Protein AF-A0A1G3CKV9-F1 (afdb_monomer_lite)

Foldseek 3Di:
DVVLLVCVVVVVLLSNLLVLLVVCLVPNLSVVVLVVCVVLVVVSNNVSVVVNNCCSQAVVVCVVPNRVVSVVVVVVCCVQPPVDDDCVGPLNVQLQLQALQFQALQNLLCQAADQGARHSDPVDGDGDYPHHDDPVVSVVVSVVVLVVLVVLLVVLAADPVLDDPLLSLLNVLLSLLSSQRHRSGNGPVSCVSCVSLLVSLVVVLVPDDPPDPLNVVSVVLSVQLVVLVVLVPPDPPSSVSSSNNSNNVSSVSSNVSSSVVSNVSNPDPPDPDPDPDDPDDDDDDPDDPDDDPPDDDDDDDDDDD

Secondary structure (DSSP, 8-state):
-HHHHHHHHTT-HHHHHHHHHHHHHHSSGGGHHHHHHHHTT-HHHHHHHHHHHHIIIIIHHHHHH-HHHHHHHHHHHHIIIII---TTSTTT-HHHHSSTT--SHHHHHHHHHS---SS--SSS-----SS---HHHHHHHHHHHHHHHHHHHHHHPPPGGG--HHHHHHHHHHHHHHHHHH-S---GGGGGGGHHHHHHHHHHHHHSPSS-HHHHHHHHHHHHHHHHHHTTSS-TTHHHHHHTTHHHHHHHHHHHHHHHHHHHHHH----S-S-PPPTT----PPPP--------S--------

Sequence (305 aa):
MLGAFTCLQLKKEWCAGALIAAAVSIKAFPILSIAYLVYRRHWKATLFTLAFMFFFLVLLPASLRGFQRNLQDLKTWSEGMVFHYDANSIAQRPSRGYSWENQSLIAVANRLLRPVDAFRDKNKPHYVNLVNLEFKYVNSIIVIIGLGFCLFYIISMPRYTRRTMLSNSIEYAMLLLLILLFTPLSFTYFYVWLLYPLMVVLNILLTTPFPSREWNKTLTWFMVCLLLLCFTLPVPGFNRLGALGNTFWACVLLLVGLGWKLRKLKNHRDFHDAALPQPNDPLSFPPSQGGDTRGCKKTFQNLSS

pLDDT: mean 85.29, std 19.65, range [31.62, 98.56]

Radius of gyration: 27.49 Å; chains: 1; bounding box: 86×80×64 Å

Structure (mmCIF, N/CA/C/O backbone):
data_AF-A0A1G3CKV9-F1
#
_entry.id   AF-A0A1G3CKV9-F1
#
loop_
_atom_site.group_PDB
_atom_site.id
_atom_site.type_symbol
_atom_site.label_atom_id
_atom_site.label_alt_id
_atom_site.label_comp_id
_atom_site.label_asym_id
_atom_site.label_entity_id
_atom_site.label_seq_id
_atom_site.pdbx_PDB_ins_code
_atom_site.Cartn_x
_atom_site.Cartn_y
_atom_site.Cartn_z
_atom_site.occupancy
_atom_site.B_iso_or_equiv
_atom_site.auth_seq_id
_atom_site.auth_comp_id
_atom_site.auth_asym_id
_atom_site.auth_atom_id
_atom_site.pdbx_PDB_model_num
ATOM 1 N N . MET A 1 1 ? -12.568 1.284 -0.828 1.00 92.19 1 MET A N 1
ATOM 2 C CA . MET A 1 1 ? -11.872 0.755 0.369 1.00 92.19 1 MET A CA 1
ATOM 3 C C . MET A 1 1 ? -12.277 1.441 1.663 1.00 92.19 1 MET A C 1
ATOM 5 O O . MET A 1 1 ? -12.826 0.750 2.505 1.00 92.19 1 MET A O 1
ATOM 9 N N . LEU A 1 2 ? -12.094 2.757 1.838 1.00 93.69 2 LEU A N 1
ATOM 10 C CA . LEU A 1 2 ? -12.449 3.429 3.106 1.00 93.69 2 LEU A CA 1
ATOM 11 C C . LEU A 1 2 ? -13.910 3.206 3.531 1.00 93.69 2 LEU A C 1
ATOM 13 O O . LEU A 1 2 ? -14.156 2.828 4.669 1.00 93.69 2 LEU A O 1
ATOM 17 N N . GLY A 1 3 ? -14.864 3.297 2.596 1.00 96.06 3 GLY A N 1
ATOM 18 C CA . GLY A 1 3 ? -16.267 2.972 2.884 1.00 96.06 3 GLY A CA 1
ATOM 19 C C . GLY A 1 3 ? -16.486 1.532 3.373 1.00 96.06 3 GLY A C 1
ATOM 20 O O . GLY A 1 3 ? -17.353 1.299 4.211 1.00 96.06 3 GLY A O 1
ATOM 21 N N . ALA A 1 4 ? -15.670 0.567 2.927 1.00 96.06 4 ALA A N 1
ATOM 22 C CA . ALA A 1 4 ? -15.738 -0.804 3.429 1.00 96.06 4 ALA A CA 1
ATOM 23 C C . ALA A 1 4 ? -15.281 -0.886 4.890 1.00 96.06 4 ALA A C 1
ATOM 25 O O . ALA A 1 4 ? -15.927 -1.551 5.695 1.00 96.06 4 ALA A O 1
ATOM 26 N N . PHE A 1 5 ? -14.214 -0.169 5.250 1.00 94.88 5 PHE A N 1
ATOM 27 C CA . PHE A 1 5 ? -13.737 -0.084 6.632 1.00 94.88 5 PHE A CA 1
ATOM 28 C C . PHE A 1 5 ? -14.767 0.572 7.552 1.00 94.88 5 PHE A C 1
ATOM 30 O O . PHE A 1 5 ? -15.013 0.063 8.646 1.00 94.88 5 PHE A O 1
ATOM 37 N N . THR A 1 6 ? -15.434 1.633 7.091 1.00 95.38 6 THR A N 1
ATOM 38 C CA . THR A 1 6 ? -16.564 2.241 7.806 1.00 95.38 6 THR A CA 1
ATOM 39 C C . THR A 1 6 ? -17.708 1.242 7.984 1.00 95.38 6 THR A C 1
ATOM 41 O O . THR A 1 6 ? -18.223 1.088 9.087 1.00 95.38 6 THR A O 1
ATOM 44 N N . CYS A 1 7 ? -18.074 0.492 6.940 1.00 96.88 7 CYS A N 1
ATOM 45 C CA . CYS A 1 7 ? -19.112 -0.537 7.041 1.00 96.88 7 CYS A CA 1
ATOM 46 C C . CYS A 1 7 ? -18.741 -1.649 8.034 1.00 96.88 7 CYS A C 1
ATOM 48 O O . CYS A 1 7 ? -19.601 -2.077 8.801 1.00 96.88 7 CYS A O 1
ATOM 50 N N . LEU A 1 8 ? -17.472 -2.077 8.077 1.00 94.50 8 LEU A N 1
ATOM 51 C CA . LEU A 1 8 ? -16.985 -3.037 9.077 1.00 94.50 8 LEU A CA 1
ATOM 52 C C . LEU A 1 8 ? -17.109 -2.486 10.500 1.00 94.50 8 LEU A C 1
ATOM 54 O O . LEU A 1 8 ? -17.570 -3.201 11.386 1.00 94.50 8 LEU A O 1
ATOM 58 N N . GLN A 1 9 ? -16.749 -1.218 10.724 1.00 91.69 9 GLN A N 1
ATOM 59 C CA . GLN A 1 9 ? -16.907 -0.569 12.033 1.00 91.69 9 GLN A CA 1
ATOM 60 C C . GLN A 1 9 ? -18.380 -0.486 12.457 1.00 91.69 9 GLN A C 1
ATOM 62 O O . GLN A 1 9 ? -18.701 -0.734 13.617 1.00 91.69 9 GLN A O 1
ATOM 67 N N . LEU A 1 10 ? -19.281 -0.221 11.508 1.00 94.62 10 LEU A N 1
ATOM 68 C CA . LEU A 1 10 ? -20.732 -0.180 11.720 1.00 94.62 10 LEU A CA 1
ATOM 69 C C . LEU A 1 10 ? -21.395 -1.570 11.742 1.00 94.62 10 LEU A C 1
ATOM 71 O O . LEU A 1 10 ? -22.622 -1.654 11.762 1.00 94.62 10 LEU A O 1
ATOM 75 N N . LYS A 1 11 ? -20.617 -2.662 11.696 1.00 93.25 11 LYS A N 1
ATOM 76 C CA . LYS A 1 11 ? -21.103 -4.055 11.618 1.00 93.25 11 LYS A CA 1
ATOM 77 C C . LYS A 1 11 ? -22.024 -4.339 10.415 1.00 93.25 11 LYS A C 1
ATOM 79 O O . LYS A 1 11 ? -22.732 -5.344 10.388 1.00 93.25 11 LYS A O 1
ATOM 84 N N . LYS A 1 12 ? -21.984 -3.496 9.377 1.00 96.50 12 LYS A N 1
ATOM 85 C CA . LYS A 1 12 ? -22.672 -3.691 8.089 1.00 96.50 12 LYS A CA 1
ATOM 86 C C . LYS A 1 12 ? -21.821 -4.579 7.179 1.00 96.50 12 LYS A C 1
ATOM 88 O O . LYS A 1 12 ? -21.277 -4.138 6.168 1.00 96.50 12 LYS A O 1
ATOM 93 N N . GLU A 1 13 ? -21.668 -5.840 7.573 1.00 95.69 13 GLU A N 1
ATOM 94 C CA . GLU A 1 13 ? -20.704 -6.770 6.967 1.00 95.69 13 GLU A CA 1
ATOM 95 C C . GLU A 1 13 ? -20.992 -7.086 5.492 1.00 95.69 13 GLU A C 1
ATOM 97 O O . GLU A 1 13 ? -20.055 -7.273 4.718 1.00 95.69 13 GLU A O 1
ATOM 102 N N . TRP A 1 14 ? -22.261 -7.073 5.071 1.00 96.81 14 TRP A N 1
ATOM 103 C CA . TRP A 1 14 ? -22.618 -7.268 3.663 1.00 96.81 14 TRP A CA 1
ATOM 104 C C . TRP A 1 14 ? -22.176 -6.088 2.786 1.00 96.81 14 TRP A C 1
ATOM 106 O O . TRP A 1 14 ? -21.570 -6.307 1.739 1.00 96.81 14 TRP A O 1
ATOM 116 N N . CYS A 1 15 ? -22.393 -4.842 3.237 1.00 97.69 15 CYS A N 1
ATOM 117 C CA . CYS A 1 15 ? -21.930 -3.647 2.525 1.00 97.69 15 CYS A CA 1
ATOM 118 C C . CYS A 1 15 ? -20.404 -3.627 2.446 1.00 97.69 15 CYS A C 1
ATOM 120 O O . CYS A 1 15 ? -19.835 -3.311 1.403 1.00 97.69 15 CYS A O 1
ATOM 122 N N . ALA A 1 16 ? -19.735 -3.979 3.550 1.00 97.56 16 ALA A N 1
ATOM 123 C CA . ALA A 1 16 ? -18.284 -4.090 3.580 1.00 97.56 16 ALA A CA 1
ATOM 124 C C . ALA A 1 16 ? -17.784 -5.107 2.548 1.00 97.56 16 ALA A C 1
ATOM 126 O O . ALA A 1 16 ? -16.884 -4.788 1.771 1.00 97.56 16 ALA A O 1
ATOM 127 N N . GLY A 1 17 ? -18.403 -6.292 2.508 1.00 97.38 17 GLY A N 1
ATOM 128 C CA . GLY A 1 17 ? -18.066 -7.335 1.547 1.00 97.38 17 GLY A CA 1
ATOM 129 C C . GLY A 1 17 ? -18.270 -6.891 0.099 1.00 97.38 17 GLY A C 1
ATOM 130 O O . GLY A 1 17 ? -17.360 -7.040 -0.712 1.00 97.38 17 GLY A O 1
ATOM 131 N N . ALA A 1 18 ? -19.401 -6.252 -0.211 1.00 98.06 18 ALA A N 1
ATOM 132 C CA . ALA A 1 18 ? -19.678 -5.710 -1.543 1.00 98.06 18 ALA A CA 1
ATOM 133 C C . ALA A 1 18 ? -18.637 -4.664 -1.982 1.00 98.06 18 ALA A C 1
ATOM 135 O O . ALA A 1 18 ? -18.132 -4.713 -3.102 1.00 98.06 18 ALA A O 1
ATOM 136 N N . LEU A 1 19 ? -18.267 -3.736 -1.091 1.00 98.12 19 LEU A N 1
ATOM 137 C CA . LEU A 1 19 ? -17.291 -2.682 -1.385 1.00 98.12 19 LEU A CA 1
ATOM 138 C C . LEU A 1 19 ? -15.862 -3.221 -1.551 1.00 98.12 19 LEU A C 1
ATOM 140 O O . LEU A 1 19 ? -15.108 -2.691 -2.372 1.00 98.12 19 LEU A O 1
ATOM 144 N N . ILE A 1 20 ? -15.475 -4.250 -0.789 1.00 97.81 20 ILE A N 1
ATOM 145 C CA . ILE A 1 20 ? -14.185 -4.933 -0.977 1.00 97.81 20 ILE A CA 1
ATOM 146 C C . ILE A 1 20 ? -14.205 -5.698 -2.299 1.00 97.81 20 ILE A C 1
ATOM 148 O O . ILE A 1 20 ? -13.284 -5.536 -3.095 1.00 97.81 20 ILE A O 1
ATOM 152 N N . ALA A 1 21 ? -15.263 -6.461 -2.573 1.00 97.69 21 ALA A N 1
ATOM 153 C CA . ALA A 1 21 ? -15.413 -7.213 -3.813 1.00 97.69 21 ALA A CA 1
ATOM 154 C C . ALA A 1 21 ? -15.336 -6.316 -5.052 1.00 97.69 21 ALA A C 1
ATOM 156 O O . ALA A 1 21 ? -14.617 -6.637 -5.996 1.00 97.69 21 ALA A O 1
ATOM 157 N N . ALA A 1 22 ? -16.013 -5.165 -5.028 1.00 97.19 22 ALA A N 1
ATOM 158 C CA . ALA A 1 22 ? -15.936 -4.176 -6.096 1.00 97.19 22 ALA A CA 1
ATOM 159 C C . ALA A 1 22 ? -14.503 -3.646 -6.269 1.00 97.19 22 ALA A C 1
ATOM 161 O O . ALA A 1 22 ? -13.990 -3.604 -7.384 1.00 97.19 22 ALA A O 1
ATOM 162 N N . ALA A 1 23 ? -13.821 -3.300 -5.170 1.00 95.31 23 ALA A N 1
ATOM 163 C CA . ALA A 1 23 ? -12.440 -2.824 -5.226 1.00 95.31 23 ALA A CA 1
ATOM 164 C C . ALA A 1 23 ? -11.488 -3.872 -5.827 1.00 95.31 23 ALA A C 1
ATOM 166 O O . ALA A 1 23 ? -10.697 -3.522 -6.699 1.00 95.31 23 ALA A O 1
ATOM 167 N N . VAL A 1 24 ? -11.600 -5.137 -5.402 1.00 94.50 24 VAL A N 1
ATOM 168 C CA . VAL A 1 24 ? -10.794 -6.262 -5.912 1.00 94.50 24 VAL A CA 1
ATOM 169 C C . VAL A 1 24 ? -11.094 -6.548 -7.384 1.00 94.50 24 VAL A C 1
ATOM 171 O O . VAL A 1 24 ? -10.172 -6.789 -8.159 1.00 94.50 24 VAL A O 1
ATOM 174 N N . SER A 1 25 ? -12.365 -6.482 -7.784 1.00 93.50 25 SER A N 1
ATOM 175 C CA . SER A 1 25 ? -12.782 -6.757 -9.166 1.00 93.50 25 SER A CA 1
ATOM 176 C C . SER A 1 25 ? -12.327 -5.664 -10.138 1.00 93.50 25 SER A C 1
ATOM 178 O O . SER A 1 25 ? -11.976 -5.960 -11.274 1.00 93.50 25 SER A O 1
ATOM 180 N N . ILE A 1 26 ? -12.274 -4.403 -9.689 1.00 91.06 26 ILE A N 1
ATOM 181 C CA . ILE A 1 26 ? -11.716 -3.286 -10.470 1.00 91.06 26 ILE A CA 1
ATOM 182 C C . ILE A 1 26 ? -10.187 -3.384 -10.548 1.00 91.06 26 ILE A C 1
ATOM 184 O O . ILE A 1 26 ? -9.584 -3.115 -11.587 1.00 91.06 26 ILE A O 1
ATOM 188 N N . LYS A 1 27 ? -9.535 -3.736 -9.437 1.00 88.62 27 LYS A N 1
ATOM 189 C CA . LYS A 1 27 ? -8.081 -3.881 -9.359 1.00 88.62 27 LYS A CA 1
ATOM 190 C C . LYS A 1 27 ? -7.750 -4.939 -8.318 1.00 88.62 27 LYS A C 1
ATOM 192 O O . LYS A 1 27 ? -8.118 -4.764 -7.173 1.00 88.62 27 LYS A O 1
ATOM 197 N N . ALA A 1 28 ? -6.995 -5.976 -8.672 1.00 86.75 28 ALA A N 1
ATOM 198 C CA . ALA A 1 28 ? -6.805 -7.151 -7.811 1.00 86.75 28 ALA A CA 1
ATOM 199 C C . ALA A 1 28 ? -6.194 -6.879 -6.421 1.00 86.75 28 ALA A C 1
ATOM 201 O O . ALA A 1 28 ? -6.540 -7.551 -5.459 1.00 86.75 28 ALA A O 1
ATOM 202 N N . PHE A 1 29 ? -5.277 -5.921 -6.274 1.00 86.06 29 PHE A N 1
ATOM 203 C CA . PHE A 1 29 ? -4.401 -5.828 -5.086 1.00 86.06 29 PHE A CA 1
ATOM 204 C C . PHE A 1 29 ? -5.073 -5.609 -3.718 1.00 86.06 29 PHE A C 1
ATOM 206 O O . PHE A 1 29 ? -4.528 -6.087 -2.723 1.00 86.06 29 PHE A O 1
ATOM 213 N N . PRO A 1 30 ? -6.261 -4.986 -3.595 1.00 91.62 30 PRO A N 1
ATOM 214 C CA . PRO A 1 30 ? -7.036 -5.000 -2.362 1.00 91.62 30 PRO A CA 1
ATOM 215 C C . PRO A 1 30 ? -7.466 -6.401 -1.901 1.00 91.62 30 PRO A C 1
ATOM 217 O O . PRO A 1 30 ? -8.063 -6.495 -0.830 1.00 91.62 30 PRO A O 1
ATOM 220 N N . ILE A 1 31 ? -7.147 -7.481 -2.633 1.00 92.69 31 ILE A N 1
ATOM 221 C CA . ILE A 1 31 ? -7.378 -8.877 -2.229 1.00 92.69 31 ILE A CA 1
ATOM 222 C C . ILE A 1 31 ? -6.724 -9.213 -0.884 1.00 92.69 31 ILE A C 1
ATOM 224 O O . ILE A 1 31 ? -7.253 -10.040 -0.144 1.00 92.69 31 ILE A O 1
ATOM 228 N N . LEU A 1 32 ? -5.656 -8.499 -0.489 1.00 93.88 32 LEU A N 1
ATOM 229 C CA . LEU A 1 32 ? -5.077 -8.588 0.861 1.00 93.88 32 LEU A CA 1
ATOM 230 C C . LEU A 1 32 ? -6.114 -8.333 1.969 1.00 93.88 32 LEU A C 1
ATOM 232 O O . LEU A 1 32 ? -5.982 -8.846 3.079 1.00 93.88 32 LEU A O 1
ATOM 236 N N . SER A 1 33 ? -7.172 -7.576 1.674 1.00 96.19 33 SER A N 1
ATOM 237 C CA . SER A 1 33 ? -8.264 -7.329 2.618 1.00 96.19 33 SER A CA 1
ATOM 238 C C . SER A 1 33 ? -9.012 -8.610 2.972 1.00 96.19 33 SER A C 1
ATOM 240 O O . SER A 1 33 ? -9.475 -8.733 4.098 1.00 96.19 33 SER A O 1
ATOM 242 N N . ILE A 1 34 ? -9.090 -9.594 2.070 1.00 96.50 34 ILE A N 1
ATOM 243 C CA . ILE A 1 34 ? -9.697 -10.899 2.367 1.00 96.50 34 ILE A CA 1
ATOM 244 C C . ILE A 1 34 ? -8.883 -11.617 3.446 1.00 96.50 34 ILE A C 1
ATOM 246 O O . ILE A 1 34 ? -9.457 -12.114 4.413 1.00 96.50 34 ILE A O 1
ATOM 250 N N . ALA A 1 35 ? -7.549 -11.601 3.342 1.00 95.19 35 ALA A N 1
ATOM 251 C CA . ALA A 1 35 ? -6.677 -12.170 4.369 1.00 95.19 35 ALA A CA 1
ATOM 252 C C . ALA A 1 35 ? -6.869 -11.464 5.722 1.00 95.19 35 ALA A C 1
ATOM 254 O O . ALA A 1 35 ? -6.942 -12.126 6.756 1.00 95.19 35 ALA A O 1
ATOM 255 N N . TYR A 1 36 ? -7.037 -10.135 5.717 1.00 96.06 36 TYR A N 1
ATOM 256 C CA . TYR A 1 36 ? -7.394 -9.379 6.920 1.00 96.06 36 TYR A CA 1
ATOM 257 C C . TYR A 1 36 ? -8.739 -9.825 7.515 1.00 96.06 36 TYR A C 1
ATOM 259 O O . TYR A 1 36 ? -8.814 -10.075 8.719 1.00 96.06 36 TYR A O 1
ATOM 267 N N . LEU A 1 37 ? -9.789 -9.957 6.694 1.00 96.94 37 LEU A N 1
ATOM 268 C CA . LEU A 1 37 ? -11.112 -10.390 7.154 1.00 96.94 37 LEU A CA 1
ATOM 269 C C . LEU A 1 37 ? -11.059 -11.789 7.774 1.00 96.94 37 LEU A C 1
ATOM 271 O O . LEU A 1 37 ? -11.600 -11.991 8.859 1.00 96.94 37 LEU A O 1
ATOM 275 N N . VAL A 1 38 ? -10.367 -12.731 7.128 1.00 96.81 38 VAL A N 1
ATOM 276 C CA . VAL A 1 38 ? -10.166 -14.096 7.638 1.00 96.81 38 VAL A CA 1
ATOM 277 C C . VAL A 1 38 ? -9.388 -14.074 8.953 1.00 96.81 38 VAL A C 1
ATOM 279 O O . VAL A 1 38 ? -9.847 -14.639 9.945 1.00 96.81 38 VAL A O 1
ATOM 282 N N . TYR A 1 39 ? -8.260 -13.360 9.006 1.00 95.12 39 TYR A N 1
ATOM 283 C CA . TYR A 1 39 ? -7.447 -13.242 10.218 1.00 95.12 39 TYR A CA 1
ATOM 284 C C . TYR A 1 39 ? -8.238 -12.646 11.392 1.00 95.12 39 TYR A C 1
ATOM 286 O O . TYR A 1 39 ? -8.167 -13.135 12.521 1.00 95.12 39 TYR A O 1
ATOM 294 N N . ARG A 1 40 ? -9.044 -11.608 11.131 1.00 94.06 40 ARG A N 1
ATOM 295 C CA . ARG A 1 40 ? -9.921 -10.973 12.126 1.00 94.06 40 ARG A CA 1
ATOM 296 C C . ARG A 1 40 ? -11.257 -11.694 12.330 1.00 94.06 40 ARG A C 1
ATOM 298 O O . ARG A 1 40 ? -12.061 -11.222 13.131 1.00 94.06 40 ARG A O 1
ATOM 305 N N . ARG A 1 41 ? -11.464 -12.851 11.692 1.00 94.75 41 ARG A N 1
ATOM 306 C CA . ARG A 1 41 ? -12.668 -13.692 11.802 1.00 94.75 41 ARG A CA 1
ATOM 307 C C . ARG A 1 41 ? -13.968 -12.968 11.424 1.00 94.75 41 ARG A C 1
ATOM 309 O O . ARG A 1 41 ? -15.035 -13.291 11.939 1.00 94.75 41 ARG A O 1
ATOM 316 N N . HIS A 1 42 ? -13.901 -12.017 10.496 1.00 95.31 42 HIS A N 1
ATOM 317 C CA . HIS A 1 42 ? -15.065 -11.356 9.898 1.00 95.31 42 HIS A CA 1
ATOM 318 C C . HIS A 1 42 ? -15.726 -12.264 8.849 1.00 95.31 42 HIS A C 1
ATOM 320 O O . HIS A 1 42 ? -15.813 -11.920 7.672 1.00 95.31 42 HIS A O 1
ATOM 326 N N . TRP A 1 43 ? -16.173 -13.453 9.265 1.00 96.75 43 TRP A N 1
ATOM 327 C CA . TRP A 1 43 ? -16.613 -14.523 8.362 1.00 96.75 43 TRP A CA 1
ATOM 328 C C . TRP A 1 43 ? -17.775 -14.124 7.458 1.00 96.75 43 TRP A C 1
ATOM 330 O O . TRP A 1 43 ? -17.761 -14.462 6.276 1.00 96.75 43 TRP A O 1
ATOM 340 N N . LYS A 1 44 ? -18.749 -13.364 7.975 1.00 97.44 44 LYS A N 1
ATOM 341 C CA . LYS A 1 44 ? -19.864 -12.873 7.155 1.00 97.44 44 LYS A CA 1
ATOM 342 C C . LYS A 1 44 ? -19.359 -11.921 6.073 1.00 97.44 44 LYS A C 1
ATOM 344 O O . LYS A 1 44 ? -19.707 -12.091 4.911 1.00 97.44 44 LYS A O 1
ATOM 349 N N . ALA A 1 45 ? -18.498 -10.963 6.424 1.00 97.56 45 ALA A N 1
ATOM 350 C CA . ALA A 1 45 ? -17.905 -10.055 5.444 1.00 97.56 45 ALA A CA 1
ATOM 351 C C . ALA A 1 45 ? -17.043 -10.808 4.417 1.00 97.56 45 ALA A C 1
ATOM 353 O O . ALA A 1 45 ? -17.097 -10.479 3.234 1.00 97.56 45 ALA A O 1
ATOM 354 N N . THR A 1 46 ? -16.294 -11.837 4.833 1.00 98.00 46 THR A N 1
ATOM 355 C CA . THR A 1 46 ? -15.543 -12.715 3.921 1.00 98.00 46 THR A CA 1
ATOM 356 C C . THR A 1 46 ? -16.482 -13.407 2.938 1.00 98.00 46 THR A C 1
ATOM 358 O O . THR A 1 46 ? -16.262 -13.316 1.734 1.00 98.00 46 THR A O 1
ATOM 361 N N . LEU A 1 47 ? -17.556 -14.035 3.428 1.00 98.19 47 LEU A N 1
ATOM 362 C CA . LEU A 1 47 ? -18.542 -14.714 2.586 1.00 98.19 47 LEU A CA 1
ATOM 363 C C . LEU A 1 47 ? -19.172 -13.751 1.576 1.00 98.19 47 LEU A C 1
ATOM 365 O O . LEU A 1 47 ? -19.193 -14.046 0.385 1.00 98.19 47 LEU A O 1
ATOM 369 N N . PHE A 1 48 ? -19.617 -12.574 2.027 1.00 98.25 48 PHE A N 1
ATOM 370 C CA . PHE A 1 48 ? -20.164 -11.558 1.128 1.00 98.25 48 PHE A CA 1
ATOM 371 C C . PHE A 1 48 ? -19.126 -11.053 0.127 1.00 98.25 48 PHE A C 1
ATOM 373 O O . PHE A 1 48 ? -19.461 -10.867 -1.036 1.00 98.25 48 PHE A O 1
ATOM 380 N N . THR A 1 49 ? -17.866 -10.880 0.534 1.00 98.31 49 THR A N 1
ATOM 381 C CA . THR A 1 49 ? -16.790 -10.504 -0.395 1.00 98.31 49 THR A CA 1
ATOM 382 C C . THR A 1 49 ? -16.660 -11.538 -1.511 1.00 98.31 49 THR A C 1
ATOM 384 O O . THR A 1 49 ? -16.667 -11.172 -2.680 1.00 98.31 49 THR A O 1
ATOM 387 N N . LEU A 1 50 ? -16.606 -12.829 -1.172 1.00 97.94 50 LEU A N 1
ATOM 388 C CA . LEU A 1 50 ? -16.498 -13.906 -2.158 1.00 97.94 50 LEU A CA 1
ATOM 389 C C . LEU A 1 50 ? -17.740 -13.989 -3.057 1.00 97.94 50 LEU A C 1
ATOM 391 O O . LEU A 1 50 ? -17.603 -14.101 -4.274 1.00 97.94 50 LEU A O 1
ATOM 395 N N . ALA A 1 51 ? -18.940 -13.865 -2.484 1.00 98.19 51 ALA A N 1
ATOM 396 C CA . ALA A 1 51 ? -20.194 -13.890 -3.234 1.00 98.19 51 ALA A CA 1
ATOM 397 C C . ALA A 1 51 ? -20.300 -12.720 -4.227 1.00 98.19 51 ALA A C 1
ATOM 399 O O . ALA A 1 51 ? -20.603 -12.929 -5.401 1.00 98.19 51 ALA A O 1
ATOM 400 N N . PHE A 1 52 ? -19.993 -11.494 -3.793 1.00 98.31 52 PHE A N 1
ATOM 401 C CA . PHE A 1 52 ? -19.999 -10.331 -4.680 1.00 98.31 52 PHE A CA 1
ATOM 402 C C . PHE A 1 52 ? -18.855 -10.368 -5.697 1.00 98.31 52 PHE A C 1
ATOM 404 O O . PHE A 1 52 ? -19.050 -9.922 -6.821 1.00 98.31 52 PHE A O 1
ATOM 411 N N . MET A 1 53 ? -17.687 -10.927 -5.362 1.00 97.06 53 MET A N 1
ATOM 412 C CA . MET A 1 53 ? -16.618 -11.140 -6.346 1.00 97.06 53 MET A CA 1
ATOM 413 C C . MET A 1 53 ? -17.060 -12.118 -7.432 1.00 97.06 53 MET A C 1
ATOM 415 O O . MET A 1 53 ? -16.877 -11.833 -8.611 1.00 97.06 53 MET A O 1
ATOM 419 N N . PHE A 1 54 ? -17.683 -13.237 -7.053 1.00 96.50 54 PHE A N 1
ATOM 420 C CA . PHE A 1 54 ? -18.257 -14.175 -8.015 1.00 96.50 54 PHE A CA 1
ATOM 421 C C . PHE A 1 54 ? -19.319 -13.492 -8.884 1.00 96.50 54 PHE A C 1
ATOM 423 O O . PHE A 1 54 ? -19.306 -13.627 -10.105 1.00 96.50 54 PHE A O 1
ATOM 430 N N . PHE A 1 55 ? -20.188 -12.682 -8.281 1.00 97.31 55 PHE A N 1
ATOM 431 C CA . PHE A 1 55 ? -21.161 -11.900 -9.033 1.00 97.31 55 PHE A CA 1
ATOM 432 C C . PHE A 1 55 ? -20.495 -10.932 -10.030 1.00 97.31 55 PHE A C 1
ATOM 434 O O . PHE A 1 55 ? -20.834 -10.959 -11.210 1.00 97.31 55 PHE A O 1
ATOM 441 N N . PHE A 1 56 ? -19.527 -10.117 -9.600 1.00 96.62 56 PHE A N 1
ATOM 442 C CA . PHE A 1 56 ? -18.892 -9.098 -10.446 1.00 96.62 56 PHE A CA 1
ATOM 443 C C . PHE A 1 56 ? -17.954 -9.661 -11.516 1.00 96.62 56 PHE A C 1
ATOM 445 O O . PHE A 1 56 ? -17.830 -9.053 -12.575 1.00 96.62 56 PHE A O 1
ATOM 452 N N . LEU A 1 57 ? -17.287 -10.785 -11.251 1.00 94.38 57 LEU A N 1
ATOM 453 C CA . LEU A 1 57 ? -16.315 -11.381 -12.172 1.00 94.38 57 LEU A CA 1
ATOM 454 C C . LEU A 1 57 ? -16.925 -12.472 -13.056 1.00 94.38 57 LEU A C 1
ATOM 456 O O . LEU A 1 57 ? -16.432 -12.709 -14.156 1.00 94.38 57 LEU A O 1
ATOM 460 N N . VAL A 1 58 ? -17.987 -13.142 -12.599 1.00 94.69 58 VAL A N 1
ATOM 461 C CA . VAL A 1 58 ? -18.591 -14.274 -13.315 1.00 94.69 58 VAL A CA 1
ATOM 462 C C . VAL A 1 58 ? -19.989 -13.936 -13.809 1.00 94.69 58 VAL A C 1
ATOM 464 O O . VAL A 1 58 ? -20.198 -13.898 -15.017 1.00 94.69 58 VAL A O 1
ATOM 467 N N . LEU A 1 59 ? -20.940 -13.675 -12.909 1.00 95.81 59 LEU A N 1
ATOM 468 C CA . LEU A 1 59 ? -22.358 -13.578 -13.283 1.00 95.81 59 LEU A CA 1
ATOM 469 C C . LEU A 1 59 ? -22.671 -12.337 -14.128 1.00 95.81 59 LEU A C 1
ATOM 471 O O . LEU A 1 59 ? -23.287 -12.454 -15.186 1.00 95.81 59 LEU A O 1
ATOM 475 N N . LEU A 1 60 ? -22.230 -11.160 -13.679 1.00 95.31 60 LEU A N 1
ATOM 476 C CA . LEU A 1 60 ? -22.536 -9.887 -14.328 1.00 95.31 60 LEU A CA 1
ATOM 477 C C . LEU A 1 60 ? -21.890 -9.758 -15.721 1.00 95.31 60 LEU A C 1
ATOM 479 O O . LEU A 1 60 ? -22.582 -9.356 -16.651 1.00 95.31 60 LEU A O 1
ATOM 483 N N . PRO A 1 61 ? -20.607 -10.104 -15.942 1.00 94.12 61 PRO A N 1
ATOM 484 C CA . PRO A 1 61 ? -20.039 -10.032 -17.284 1.00 94.12 61 PRO A CA 1
ATOM 485 C C . PRO A 1 61 ? -20.559 -11.147 -18.200 1.00 94.12 61 PRO A C 1
ATOM 487 O O . PRO A 1 61 ? -20.723 -10.915 -19.398 1.00 94.12 61 PRO A O 1
ATOM 490 N N . ALA A 1 62 ? -20.848 -12.342 -17.663 1.00 94.94 62 ALA A N 1
ATOM 491 C CA . ALA A 1 62 ? -21.380 -13.447 -18.459 1.00 94.94 62 ALA A CA 1
ATOM 492 C C . ALA A 1 62 ? -22.767 -13.143 -19.036 1.00 94.94 62 ALA A C 1
ATOM 494 O O . ALA A 1 62 ? -23.021 -13.516 -20.180 1.00 94.94 62 ALA A O 1
ATOM 495 N N . SER A 1 63 ? -23.637 -12.438 -18.302 1.00 94.44 63 SER A N 1
ATOM 496 C CA . SER A 1 63 ? -24.949 -12.030 -18.824 1.00 94.44 63 SER A CA 1
ATOM 497 C C . SER A 1 63 ? -24.853 -11.004 -19.960 1.00 94.44 63 SER A C 1
ATOM 499 O O . SER A 1 63 ? -25.752 -10.934 -20.790 1.00 94.44 63 SER A O 1
ATOM 501 N N . LEU A 1 64 ? -23.754 -10.245 -20.033 1.00 94.31 64 LEU A N 1
ATOM 502 C CA . LEU A 1 64 ? -23.523 -9.223 -21.061 1.00 94.31 64 LEU A CA 1
ATOM 503 C C . LEU A 1 64 ? -22.718 -9.733 -22.267 1.00 94.31 64 LEU A C 1
ATOM 505 O O . LEU A 1 64 ? -22.890 -9.231 -23.374 1.00 94.31 64 LEU A O 1
ATOM 509 N N . ARG A 1 65 ? -21.789 -10.676 -22.059 1.00 92.00 65 ARG A N 1
ATOM 510 C CA . ARG A 1 65 ? -20.784 -11.090 -23.065 1.00 92.00 65 ARG A CA 1
ATOM 511 C C . ARG A 1 65 ? -20.788 -12.585 -23.398 1.00 92.00 65 ARG A C 1
ATOM 513 O O . ARG A 1 65 ? -20.031 -13.001 -24.274 1.00 92.00 65 ARG A O 1
ATOM 520 N N . GLY A 1 66 ? -21.608 -13.380 -22.711 1.00 94.88 66 GLY A N 1
ATOM 521 C CA . GLY A 1 66 ? -21.633 -14.839 -22.808 1.00 94.88 66 GLY A CA 1
ATOM 522 C C . GLY A 1 66 ? -20.659 -15.524 -21.840 1.00 94.88 66 GLY A C 1
ATOM 523 O O . GLY A 1 66 ? -19.547 -15.052 -21.591 1.00 94.88 66 GLY A O 1
ATOM 524 N N . PHE A 1 67 ? -21.076 -16.672 -21.297 1.00 93.81 67 PHE A N 1
ATOM 525 C CA . PHE A 1 67 ? -20.349 -17.385 -20.239 1.00 93.81 67 PHE A CA 1
ATOM 526 C C . PHE A 1 67 ? -18.971 -17.895 -20.685 1.00 93.81 67 PHE A C 1
ATOM 528 O O . PHE A 1 67 ? -17.981 -17.683 -19.989 1.00 93.81 67 PHE A O 1
ATOM 535 N N . GLN A 1 68 ? -18.886 -18.507 -21.871 1.00 93.50 68 GLN A N 1
ATOM 536 C CA . GLN A 1 68 ? -17.636 -19.068 -22.394 1.00 93.50 68 GLN A CA 1
ATOM 537 C C . GLN A 1 68 ? -16.564 -17.990 -22.597 1.00 93.50 68 GLN A C 1
ATOM 539 O O . GLN A 1 68 ? -15.427 -18.157 -22.157 1.00 93.50 68 GLN A O 1
ATOM 544 N N . ARG A 1 69 ? -16.943 -16.855 -23.199 1.00 93.12 69 ARG A N 1
ATOM 545 C CA . ARG A 1 69 ? -16.037 -15.722 -23.413 1.00 93.12 69 ARG A CA 1
ATOM 546 C C 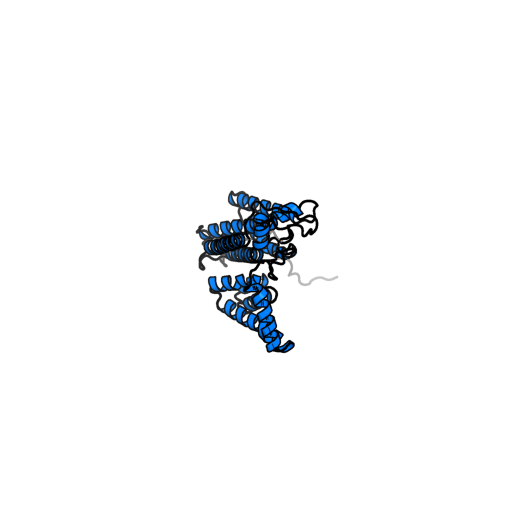. ARG A 1 69 ? -15.570 -15.123 -22.091 1.00 93.12 69 ARG A C 1
ATOM 548 O O . ARG A 1 69 ? -14.380 -14.891 -21.923 1.00 93.12 69 ARG A O 1
ATOM 555 N N . ASN A 1 70 ? -16.482 -14.940 -21.134 1.00 95.06 70 ASN A N 1
ATOM 556 C CA . ASN A 1 70 ? -16.117 -14.410 -19.825 1.00 95.06 70 ASN A CA 1
ATOM 557 C C . ASN A 1 70 ? -15.129 -15.316 -19.069 1.00 95.06 70 ASN A C 1
ATOM 559 O O . ASN A 1 70 ? -14.160 -14.828 -18.493 1.00 95.06 70 ASN A O 1
ATOM 563 N N . LEU A 1 71 ? -15.338 -16.637 -19.087 1.00 93.12 71 LEU A N 1
ATOM 564 C CA . LEU A 1 71 ? -14.400 -17.572 -18.463 1.00 93.12 71 LEU A CA 1
ATOM 565 C C . LEU A 1 71 ? -13.026 -17.552 -19.137 1.00 93.12 71 LEU A C 1
ATOM 567 O O . LEU A 1 71 ? -12.011 -17.638 -18.446 1.00 93.12 71 LEU A O 1
ATOM 571 N N . GLN A 1 72 ? -12.979 -17.414 -20.464 1.00 93.75 72 GLN A N 1
ATOM 572 C CA . GLN A 1 72 ? -11.719 -17.283 -21.190 1.00 93.75 72 GLN A CA 1
ATOM 573 C C . GLN A 1 72 ? -10.990 -15.982 -20.824 1.00 93.75 72 GLN A C 1
ATOM 575 O O . GLN A 1 72 ? -9.801 -16.030 -20.516 1.00 93.75 72 GLN A O 1
ATOM 580 N N . ASP A 1 73 ? -11.703 -14.854 -20.765 1.00 91.19 73 ASP A N 1
ATOM 581 C CA . ASP A 1 73 ? -11.146 -13.563 -20.344 1.00 91.19 73 ASP A CA 1
ATOM 582 C C . ASP A 1 73 ? -10.603 -13.633 -18.904 1.00 91.19 73 ASP A C 1
ATOM 584 O O . ASP A 1 73 ? -9.492 -13.174 -18.628 1.00 91.19 73 ASP A O 1
ATOM 588 N N . LEU A 1 74 ? -11.352 -14.257 -17.986 1.00 90.19 74 LEU A N 1
ATOM 589 C CA . LEU A 1 74 ? -10.935 -14.446 -16.595 1.00 90.19 74 LEU A CA 1
ATOM 590 C C . LEU A 1 74 ? -9.697 -15.345 -16.490 1.00 90.19 74 LEU A C 1
ATOM 592 O O . LEU A 1 74 ? -8.784 -15.038 -15.719 1.00 90.19 74 LEU A O 1
ATOM 596 N N . LYS A 1 75 ? -9.630 -16.417 -17.291 1.00 89.75 75 LYS A N 1
ATOM 597 C CA . LYS A 1 75 ? -8.452 -17.287 -17.394 1.00 89.75 75 LYS A CA 1
ATOM 598 C C . LYS A 1 75 ? -7.235 -16.492 -17.864 1.00 89.75 75 LYS A C 1
ATOM 600 O O . LYS A 1 75 ? -6.254 -16.433 -17.126 1.00 89.75 75 LYS A O 1
ATOM 605 N N . THR A 1 76 ? -7.322 -15.806 -19.005 1.00 87.00 76 THR A N 1
ATOM 606 C CA . THR A 1 76 ? -6.222 -14.991 -19.549 1.00 87.00 76 THR A CA 1
ATOM 607 C C . THR A 1 76 ? -5.766 -13.912 -18.567 1.00 87.00 76 THR A C 1
ATOM 609 O O . THR A 1 76 ? -4.567 -13.707 -18.372 1.00 87.00 76 THR A O 1
ATOM 612 N N . TRP A 1 77 ? -6.706 -13.239 -17.901 1.00 84.69 77 TRP A N 1
ATOM 613 C CA . TRP A 1 77 ? -6.384 -12.252 -16.876 1.00 84.69 77 TRP A CA 1
ATOM 614 C C . TRP A 1 77 ? -5.669 -12.884 -15.674 1.00 84.69 77 TRP A C 1
ATOM 616 O O . TRP A 1 77 ? -4.649 -12.358 -15.228 1.00 84.69 77 TRP A O 1
ATOM 626 N N . SER A 1 78 ? -6.164 -14.016 -15.163 1.00 83.38 78 SER A N 1
ATOM 627 C CA . SER A 1 78 ? -5.572 -14.690 -13.999 1.00 83.38 78 SER A CA 1
ATOM 628 C C . SER A 1 78 ? -4.166 -15.224 -14.283 1.00 83.38 78 SER A C 1
ATOM 630 O O . SER A 1 78 ? -3.264 -15.040 -13.462 1.00 83.38 78 SER A O 1
ATOM 632 N N . GLU A 1 79 ? -3.944 -15.803 -15.465 1.00 81.62 79 GLU A N 1
ATOM 633 C CA . GLU A 1 79 ? -2.633 -16.276 -15.909 1.00 81.62 79 GLU A CA 1
ATOM 634 C C . GLU A 1 79 ? -1.633 -15.119 -15.985 1.00 81.62 79 GLU A C 1
ATOM 636 O O . GLU A 1 79 ? -0.533 -15.243 -15.451 1.00 81.62 79 GLU A O 1
ATOM 641 N N . GLY A 1 80 ? -2.036 -13.980 -16.560 1.00 70.75 80 GLY A N 1
ATOM 642 C CA . GLY A 1 80 ? -1.169 -12.814 -16.749 1.00 70.75 80 GLY A CA 1
ATOM 643 C C . GLY A 1 80 ? -0.951 -11.924 -15.517 1.00 70.75 80 GLY A C 1
ATOM 644 O O . GLY A 1 80 ? -0.005 -11.135 -15.519 1.00 70.75 80 GLY A O 1
ATOM 645 N N . MET A 1 81 ? -1.812 -12.005 -14.493 1.00 71.62 81 MET A N 1
ATOM 646 C CA . MET A 1 81 ? -1.757 -11.130 -13.308 1.00 71.62 81 MET A CA 1
ATOM 647 C C . MET A 1 81 ? -1.435 -11.841 -11.991 1.00 71.62 81 MET A C 1
ATOM 649 O O . MET A 1 81 ? -0.883 -11.201 -11.097 1.00 71.62 81 MET A O 1
ATOM 653 N N . VAL A 1 82 ? -1.813 -13.114 -11.834 1.00 68.88 82 VAL A N 1
ATOM 654 C CA . VAL A 1 82 ? -1.741 -13.828 -10.544 1.00 68.88 82 VAL A CA 1
ATOM 655 C C . VAL A 1 82 ? -0.729 -14.969 -10.582 1.00 68.88 82 VAL A C 1
ATOM 657 O O . VAL A 1 82 ? 0.032 -15.125 -9.631 1.00 68.88 82 VAL A O 1
ATOM 660 N N . PHE A 1 83 ? -0.709 -15.758 -11.661 1.00 61.56 83 PHE A N 1
ATOM 661 C CA . PHE A 1 83 ? 0.037 -17.022 -11.685 1.00 61.56 83 PHE A CA 1
ATOM 662 C C . PHE A 1 83 ? 1.375 -16.973 -12.432 1.00 61.56 83 PHE A C 1
ATOM 664 O O . PHE A 1 83 ? 2.247 -17.781 -12.124 1.00 61.56 83 PHE A O 1
ATOM 671 N N . HIS A 1 84 ? 1.579 -16.029 -13.357 1.00 60.75 84 HIS A N 1
ATOM 672 C CA . HIS A 1 84 ? 2.862 -15.861 -14.046 1.00 60.75 84 HIS A CA 1
ATOM 673 C C . HIS A 1 84 ? 3.578 -14.595 -13.581 1.00 60.75 84 HIS A C 1
ATOM 675 O O . HIS A 1 84 ? 3.131 -13.474 -13.824 1.00 60.75 84 HIS A O 1
ATOM 681 N N . TYR A 1 85 ? 4.727 -14.788 -12.934 1.00 62.66 85 TYR A N 1
ATOM 682 C CA . TYR A 1 85 ? 5.656 -13.719 -12.591 1.00 62.66 85 TYR A CA 1
ATOM 683 C C . TYR A 1 85 ? 6.996 -13.976 -13.281 1.00 62.66 85 TYR A C 1
ATOM 685 O O . TYR A 1 85 ? 7.914 -14.569 -12.717 1.00 62.66 85 TYR A O 1
ATOM 693 N N . ASP A 1 86 ? 7.092 -13.539 -14.531 1.00 62.62 86 ASP A N 1
ATOM 694 C CA . ASP A 1 86 ? 8.327 -13.561 -15.310 1.00 62.62 86 ASP A CA 1
ATOM 695 C C . ASP A 1 86 ? 8.729 -12.136 -15.728 1.00 62.62 86 ASP A C 1
ATOM 697 O O . ASP A 1 86 ? 7.947 -11.185 -15.607 1.00 62.62 86 ASP A O 1
ATOM 701 N N . ALA A 1 87 ? 9.965 -11.976 -16.208 1.00 59.19 87 ALA A N 1
ATOM 702 C CA . ALA A 1 87 ? 10.522 -10.677 -16.588 1.00 59.19 87 ALA A CA 1
ATOM 703 C C . ALA A 1 87 ? 9.767 -9.982 -17.741 1.00 59.19 87 ALA A C 1
ATOM 705 O O . ALA A 1 87 ? 9.880 -8.765 -17.889 1.00 59.19 87 ALA A O 1
ATOM 706 N N . ASN A 1 88 ? 8.997 -10.736 -18.530 1.00 58.72 88 ASN A N 1
ATOM 707 C CA . ASN A 1 88 ? 8.251 -10.267 -19.696 1.00 58.72 88 ASN A CA 1
ATOM 708 C C . ASN A 1 88 ? 6.737 -10.172 -19.437 1.00 58.72 88 ASN A C 1
ATOM 710 O O . ASN A 1 88 ? 5.986 -9.743 -20.315 1.00 58.72 88 ASN A O 1
ATOM 714 N N . SER A 1 89 ? 6.288 -10.548 -18.240 1.00 60.31 89 SER A N 1
ATOM 715 C CA . SER A 1 89 ? 4.882 -10.615 -17.879 1.00 60.31 89 SER A CA 1
ATOM 716 C C . SER A 1 89 ? 4.225 -9.242 -17.975 1.00 60.31 89 SER A C 1
ATOM 718 O O . SER A 1 89 ? 4.860 -8.184 -17.884 1.00 60.31 89 SER A O 1
ATOM 720 N N . ILE A 1 90 ? 2.902 -9.244 -18.132 1.00 54.56 90 ILE A N 1
ATOM 721 C CA . ILE A 1 90 ? 2.104 -8.020 -18.273 1.00 54.56 90 ILE A CA 1
ATOM 722 C C . ILE A 1 90 ? 2.316 -7.084 -17.071 1.00 54.56 90 ILE A C 1
ATOM 724 O O . ILE A 1 90 ? 2.314 -5.861 -17.238 1.00 54.56 90 ILE A O 1
ATOM 728 N N . ALA A 1 91 ? 2.557 -7.651 -15.886 1.00 59.53 91 ALA A N 1
ATOM 729 C CA . ALA A 1 91 ? 2.876 -6.913 -14.670 1.00 59.53 91 ALA A CA 1
ATOM 730 C C . ALA A 1 91 ? 4.284 -6.283 -14.680 1.00 59.53 91 ALA A C 1
ATOM 732 O O . ALA A 1 91 ? 4.484 -5.266 -14.016 1.00 59.53 91 ALA A O 1
ATOM 733 N N . GLN A 1 92 ? 5.234 -6.845 -15.439 1.00 59.47 92 GLN A N 1
ATOM 734 C CA . GLN A 1 92 ? 6.652 -6.473 -15.416 1.00 59.47 92 GLN A CA 1
ATOM 735 C C . GLN A 1 92 ? 7.137 -5.609 -16.573 1.00 59.47 92 GLN A C 1
ATOM 737 O O . GLN A 1 92 ? 8.277 -5.166 -16.487 1.00 59.47 92 GLN A O 1
ATOM 742 N N . ARG A 1 93 ? 6.315 -5.346 -17.612 1.00 71.94 93 ARG A N 1
ATOM 743 C CA . ARG A 1 93 ? 6.628 -4.517 -18.809 1.00 71.94 93 ARG A CA 1
ATOM 744 C C . ARG A 1 93 ? 7.871 -3.631 -18.603 1.00 71.94 93 ARG A C 1
ATOM 746 O O . ARG A 1 93 ? 7.702 -2.519 -18.102 1.00 71.94 93 ARG A O 1
ATOM 753 N N . PRO A 1 94 ? 9.095 -4.081 -18.950 1.00 65.88 94 PRO A N 1
ATOM 754 C CA . PRO A 1 94 ? 10.325 -3.577 -18.323 1.00 65.88 94 PRO A CA 1
ATOM 755 C C . PRO A 1 94 ? 10.506 -2.061 -18.404 1.00 65.88 94 PRO A C 1
ATOM 757 O O . PRO A 1 94 ? 10.848 -1.412 -17.420 1.00 65.88 94 PRO A O 1
ATOM 760 N N . SER A 1 95 ? 10.154 -1.480 -19.551 1.00 70.19 95 SER A N 1
ATOM 761 C CA . SER A 1 95 ? 10.229 -0.039 -19.801 1.00 70.19 95 SER A CA 1
ATOM 762 C C . SER A 1 95 ? 9.218 0.800 -19.021 1.00 70.19 95 SER A C 1
ATOM 764 O O . SER A 1 95 ? 9.277 2.015 -19.100 1.00 70.19 95 SER A O 1
ATOM 766 N N . ARG A 1 96 ? 8.246 0.208 -18.327 1.00 81.69 96 ARG A N 1
ATOM 767 C CA . ARG A 1 96 ? 7.217 0.910 -17.538 1.00 81.69 96 ARG A CA 1
ATOM 768 C C . ARG A 1 96 ? 7.137 0.389 -16.102 1.00 81.69 96 ARG A C 1
ATOM 770 O O . ARG A 1 96 ? 6.816 1.147 -15.198 1.00 81.69 96 ARG A O 1
ATOM 777 N N . GLY A 1 97 ? 7.395 -0.899 -15.896 1.00 85.50 97 GLY A N 1
ATOM 778 C CA . GLY A 1 97 ? 7.363 -1.555 -14.594 1.00 85.50 97 GLY A CA 1
ATOM 779 C C . GLY A 1 97 ? 8.506 -1.108 -13.693 1.00 85.50 97 GLY A C 1
ATOM 780 O O . GLY A 1 97 ? 8.296 -0.960 -12.495 1.00 85.50 97 GLY A O 1
ATOM 781 N N . TYR A 1 98 ? 9.681 -0.817 -14.251 1.00 88.31 98 TYR A N 1
ATOM 782 C CA . TYR A 1 98 ? 10.854 -0.436 -13.457 1.00 88.31 98 TYR A CA 1
ATOM 783 C C . TYR A 1 98 ? 11.139 1.062 -13.446 1.00 88.31 98 TYR A C 1
ATOM 785 O O . TYR A 1 98 ? 12.061 1.492 -12.761 1.00 88.31 98 TYR A O 1
ATOM 793 N N . SER A 1 99 ? 10.339 1.873 -14.133 1.00 91.25 99 SER A N 1
ATOM 794 C CA . SER A 1 99 ? 10.581 3.308 -14.225 1.00 91.25 99 SER A CA 1
ATOM 795 C C . SER A 1 99 ? 10.395 4.026 -12.886 1.00 91.25 99 SER A C 1
ATOM 797 O O . SER A 1 99 ? 9.673 3.547 -12.007 1.00 91.25 99 SER A O 1
ATOM 799 N N . TRP A 1 100 ? 11.051 5.174 -12.715 1.00 92.81 100 TRP A N 1
ATOM 800 C CA . TRP A 1 100 ? 11.062 5.947 -11.470 1.00 92.81 100 TRP A CA 1
ATOM 801 C C . TRP A 1 100 ? 9.661 6.365 -11.003 1.00 92.81 100 TRP A C 1
ATOM 803 O O . TRP A 1 100 ? 9.463 6.572 -9.809 1.00 92.81 100 TRP A O 1
ATOM 813 N N . GLU A 1 101 ? 8.667 6.441 -11.893 1.00 92.75 101 GLU A N 1
ATOM 814 C CA . GLU A 1 101 ? 7.286 6.725 -11.499 1.00 92.75 101 GLU A CA 1
ATOM 815 C C . GLU A 1 101 ? 6.664 5.571 -10.700 1.00 92.75 101 GLU A C 1
ATOM 817 O O . GLU A 1 101 ? 5.740 5.797 -9.919 1.00 92.75 101 GLU A O 1
ATOM 822 N N . ASN A 1 102 ? 7.134 4.333 -10.894 1.00 94.06 102 ASN A N 1
ATOM 823 C CA . ASN A 1 102 ? 6.646 3.171 -10.163 1.00 94.06 102 ASN A CA 1
ATOM 824 C C . ASN A 1 102 ? 7.387 3.013 -8.833 1.00 94.06 102 ASN A C 1
ATOM 826 O O . ASN A 1 102 ? 8.586 2.730 -8.794 1.00 94.06 102 ASN A O 1
ATOM 830 N N . GLN A 1 103 ? 6.654 3.157 -7.739 1.00 95.50 103 GLN A N 1
ATOM 831 C CA . GLN A 1 103 ? 7.159 3.172 -6.367 1.00 95.50 103 GLN A CA 1
ATOM 832 C C . GLN A 1 103 ? 6.768 1.898 -5.591 1.00 95.50 103 GLN A C 1
ATOM 834 O O . GLN A 1 103 ? 6.739 1.878 -4.360 1.00 95.50 103 GLN A O 1
ATOM 839 N N . SER A 1 104 ? 6.446 0.816 -6.303 1.00 94.50 104 SER A N 1
ATOM 840 C CA . SER A 1 104 ? 6.181 -0.488 -5.693 1.00 94.50 104 SER A CA 1
ATOM 841 C C . SER A 1 104 ? 7.445 -1.138 -5.129 1.00 94.50 104 SER A C 1
ATOM 843 O O . SER A 1 104 ? 8.560 -0.841 -5.569 1.00 94.50 104 SER A O 1
ATOM 845 N N . LEU A 1 105 ? 7.271 -2.095 -4.208 1.00 95.25 105 LEU A N 1
ATOM 846 C CA . LEU A 1 105 ? 8.369 -2.940 -3.724 1.00 95.25 105 LEU A CA 1
ATOM 847 C C . LEU A 1 105 ? 9.108 -3.610 -4.890 1.00 95.25 105 LEU A C 1
ATOM 849 O O . LEU A 1 105 ? 10.334 -3.636 -4.927 1.00 95.25 105 LEU A O 1
ATOM 853 N N . ILE A 1 106 ? 8.345 -4.110 -5.862 1.00 92.69 106 ILE A N 1
ATOM 854 C CA . ILE A 1 106 ? 8.859 -4.784 -7.053 1.00 92.69 106 ILE A CA 1
ATOM 855 C C . ILE A 1 106 ? 9.758 -3.851 -7.866 1.00 92.69 106 ILE A C 1
ATOM 857 O O . ILE A 1 106 ? 10.877 -4.226 -8.220 1.00 92.69 106 ILE A O 1
ATOM 861 N N . ALA A 1 107 ? 9.290 -2.638 -8.157 1.00 93.19 107 ALA A N 1
ATOM 862 C CA . ALA A 1 107 ? 10.009 -1.703 -9.009 1.00 93.19 107 ALA A CA 1
ATOM 863 C C . ALA A 1 107 ? 11.270 -1.165 -8.334 1.00 93.19 107 ALA A C 1
ATOM 865 O O . ALA A 1 107 ? 12.340 -1.174 -8.939 1.00 93.19 107 ALA A O 1
ATOM 866 N N . VAL A 1 108 ? 11.161 -0.760 -7.065 1.00 96.19 108 VAL A N 1
ATOM 867 C CA . VAL A 1 108 ? 12.293 -0.240 -6.289 1.00 96.19 108 VAL A CA 1
ATOM 868 C C . VAL A 1 108 ? 13.358 -1.316 -6.096 1.00 96.19 108 VAL A C 1
ATOM 870 O O . VAL A 1 108 ? 14.531 -1.049 -6.337 1.00 96.19 108 VAL A O 1
ATOM 873 N N . ALA A 1 109 ? 12.975 -2.547 -5.745 1.00 95.56 109 ALA A N 1
ATOM 874 C CA . ALA A 1 109 ? 13.936 -3.638 -5.599 1.00 95.56 109 ALA A CA 1
ATOM 875 C C . ALA A 1 109 ? 14.652 -3.951 -6.921 1.00 95.56 109 ALA A C 1
ATOM 877 O O . ALA A 1 109 ? 15.872 -4.083 -6.932 1.00 95.56 109 ALA A O 1
ATOM 878 N N . ASN A 1 110 ? 13.928 -4.010 -8.046 1.00 93.81 110 ASN A N 1
ATOM 879 C CA . ASN A 1 110 ? 14.558 -4.218 -9.352 1.00 93.81 110 ASN A CA 1
ATOM 880 C C . ASN A 1 110 ? 15.497 -3.062 -9.725 1.00 93.81 110 ASN A C 1
ATOM 882 O O . ASN A 1 110 ? 16.601 -3.334 -10.178 1.00 93.81 110 ASN A O 1
ATOM 886 N N . ARG A 1 111 ? 15.115 -1.800 -9.485 1.00 95.00 111 ARG A N 1
ATOM 887 C CA . ARG A 1 111 ? 15.982 -0.637 -9.745 1.00 95.00 111 ARG A CA 1
ATOM 888 C C . ARG A 1 111 ? 17.246 -0.613 -8.897 1.00 95.00 111 ARG A C 1
ATOM 890 O O . ARG A 1 111 ? 18.293 -0.237 -9.401 1.00 95.00 111 ARG A O 1
ATOM 897 N N . LEU A 1 112 ? 17.151 -0.970 -7.617 1.00 96.81 112 LEU A N 1
ATOM 898 C CA . LEU A 1 112 ? 18.284 -0.891 -6.692 1.00 96.81 112 LEU A CA 1
ATOM 899 C C . LEU A 1 112 ? 19.206 -2.115 -6.769 1.00 96.81 112 LEU A C 1
ATOM 901 O O . LEU A 1 112 ? 20.378 -2.008 -6.419 1.00 96.81 112 LEU A O 1
ATOM 905 N N . LEU A 1 113 ? 18.701 -3.268 -7.214 1.00 96.69 113 LEU A N 1
ATOM 906 C CA . LEU A 1 113 ? 19.442 -4.534 -7.194 1.00 96.69 113 LEU A CA 1
ATOM 907 C C . LEU A 1 113 ? 19.778 -5.085 -8.584 1.00 96.69 113 LEU A C 1
ATOM 909 O O . LEU A 1 113 ? 20.451 -6.109 -8.666 1.00 96.69 113 LEU A O 1
ATOM 913 N N . ARG A 1 114 ? 19.306 -4.462 -9.671 1.00 93.31 114 ARG A N 1
ATOM 914 C CA . ARG A 1 114 ? 19.582 -4.897 -11.049 1.00 93.31 114 ARG A CA 1
ATOM 915 C C . ARG A 1 114 ? 19.884 -3.707 -11.952 1.00 93.31 114 ARG A C 1
ATOM 917 O O . ARG A 1 114 ? 19.292 -2.649 -11.754 1.00 93.31 114 ARG A O 1
ATOM 924 N N . PRO A 1 115 ? 20.693 -3.892 -13.007 1.00 92.25 115 PRO A N 1
ATOM 925 C CA . PRO A 1 115 ? 20.912 -2.864 -14.017 1.00 92.25 115 PRO A CA 1
ATOM 926 C C . PRO A 1 115 ? 19.677 -2.739 -14.927 1.00 92.25 115 PRO A C 1
ATOM 928 O O . PRO A 1 115 ? 19.630 -3.281 -16.029 1.00 92.25 115 PRO A O 1
ATOM 931 N N . VAL A 1 116 ? 18.636 -2.056 -14.443 1.00 90.75 116 VAL A N 1
ATOM 932 C CA . VAL A 1 116 ? 17.428 -1.710 -15.211 1.00 90.75 116 VAL A CA 1
ATOM 933 C C . VAL A 1 116 ? 17.332 -0.199 -15.395 1.00 90.75 116 VAL A C 1
ATOM 935 O O . VAL A 1 116 ? 17.649 0.565 -14.484 1.00 90.75 116 VAL A O 1
ATOM 938 N N . ASP A 1 117 ? 16.888 0.233 -16.574 1.00 91.25 117 ASP A N 1
ATOM 939 C CA . ASP A 1 117 ? 16.719 1.653 -16.874 1.00 91.25 117 ASP A CA 1
ATOM 940 C C . ASP A 1 117 ? 15.563 2.256 -16.061 1.00 91.25 117 ASP A C 1
ATOM 942 O O . ASP A 1 117 ? 14.402 1.854 -16.188 1.00 91.25 117 ASP A O 1
ATOM 946 N N . ALA A 1 118 ? 15.887 3.242 -15.225 1.00 91.94 118 ALA A N 1
ATOM 947 C CA . ALA A 1 118 ? 14.919 3.923 -14.382 1.00 91.94 118 ALA A CA 1
ATOM 948 C C . ALA A 1 118 ? 14.137 5.019 -15.127 1.00 91.94 118 ALA A C 1
ATOM 950 O O . ALA A 1 118 ? 13.089 5.427 -14.629 1.00 91.94 118 ALA A O 1
ATOM 951 N N . PHE A 1 119 ? 14.596 5.500 -16.290 1.00 91.31 119 PHE A N 1
ATOM 952 C CA . PHE A 1 119 ? 14.045 6.697 -16.950 1.00 91.31 119 PHE A CA 1
ATOM 953 C C . PHE A 1 119 ? 13.336 6.438 -18.279 1.00 91.31 119 PHE A C 1
ATOM 955 O O . PHE A 1 119 ? 12.745 7.362 -18.836 1.00 91.31 119 PHE A O 1
ATOM 962 N N . ARG A 1 120 ? 13.272 5.178 -18.722 1.00 86.38 120 ARG A N 1
ATOM 963 C CA . ARG A 1 120 ? 12.584 4.762 -19.957 1.00 86.38 120 ARG A CA 1
ATOM 964 C C . ARG A 1 120 ? 13.217 5.373 -21.213 1.00 86.38 120 ARG A C 1
ATOM 966 O O . ARG A 1 120 ? 12.534 5.532 -22.228 1.00 86.38 120 ARG A O 1
ATOM 973 N N . ASP A 1 121 ? 14.502 5.705 -21.146 1.00 82.06 121 ASP A N 1
ATOM 974 C CA . ASP A 1 121 ? 15.270 6.264 -22.250 1.00 82.06 121 ASP A CA 1
ATOM 975 C C . ASP A 1 121 ? 15.991 5.129 -22.988 1.00 82.06 121 ASP A C 1
ATOM 977 O O . ASP A 1 121 ? 16.967 4.548 -22.514 1.00 82.06 121 ASP A O 1
ATOM 981 N N . LYS A 1 122 ? 15.489 4.813 -24.188 1.00 75.88 122 LYS A N 1
ATOM 982 C CA . LYS A 1 122 ? 16.043 3.747 -25.035 1.00 75.88 122 LYS A CA 1
ATOM 983 C C . LYS A 1 122 ? 17.458 4.047 -25.532 1.00 75.88 122 LYS A C 1
ATOM 985 O O . LYS A 1 122 ? 18.189 3.110 -25.829 1.00 75.88 122 LYS A O 1
ATOM 990 N N . ASN A 1 123 ? 17.818 5.322 -25.660 1.00 82.62 123 ASN A N 1
ATOM 991 C CA . ASN A 1 123 ? 19.093 5.739 -26.236 1.00 82.62 123 ASN A CA 1
ATOM 992 C C . ASN A 1 123 ? 20.151 5.959 -25.150 1.00 82.62 123 ASN A C 1
ATOM 994 O O . ASN A 1 123 ? 21.340 5.776 -25.406 1.00 82.62 123 ASN A O 1
ATOM 998 N N . LYS A 1 124 ? 19.728 6.363 -23.946 1.00 85.75 124 LYS A N 1
ATOM 999 C CA . LYS A 1 124 ? 20.607 6.646 -22.803 1.00 85.75 124 LYS A CA 1
ATOM 1000 C C . LYS A 1 124 ? 20.020 6.064 -21.511 1.00 85.75 124 LYS A C 1
ATOM 1002 O O . LYS A 1 124 ? 19.450 6.808 -20.715 1.00 85.75 124 LYS A O 1
ATOM 1007 N N . PRO A 1 125 ? 20.160 4.747 -21.275 1.00 86.50 125 PRO A N 1
ATOM 1008 C CA . PRO A 1 125 ? 19.617 4.128 -20.076 1.00 86.50 125 PRO A CA 1
ATOM 1009 C C . PRO A 1 125 ? 20.291 4.692 -18.823 1.00 86.50 125 PRO A C 1
ATOM 1011 O O . PRO A 1 125 ? 21.516 4.824 -18.752 1.00 86.50 125 PRO A O 1
ATOM 1014 N N . HIS A 1 126 ? 19.481 5.002 -17.816 1.00 89.94 126 HIS A N 1
ATOM 1015 C CA . HIS A 1 126 ? 19.944 5.564 -16.555 1.00 89.94 126 HIS A CA 1
ATOM 1016 C C . HIS A 1 126 ? 19.729 4.560 -15.425 1.00 89.94 126 HIS A C 1
ATOM 1018 O O . HIS A 1 126 ? 18.601 4.291 -15.006 1.00 89.94 126 HIS A O 1
ATOM 1024 N N . TYR A 1 127 ? 20.837 4.025 -14.918 1.00 93.38 127 TYR A N 1
ATOM 1025 C CA . TYR A 1 127 ? 20.853 3.030 -13.854 1.00 93.38 127 TYR A CA 1
ATOM 1026 C C . TYR A 1 127 ? 21.051 3.684 -12.483 1.00 93.38 127 TYR A C 1
ATOM 1028 O O . TYR A 1 127 ? 21.799 4.651 -12.346 1.00 93.38 127 TYR A O 1
ATOM 1036 N N . VAL A 1 128 ? 20.382 3.146 -11.463 1.00 95.19 128 VAL A N 1
ATOM 1037 C CA . VAL A 1 128 ? 20.490 3.593 -10.057 1.00 95.19 128 VAL A CA 1
ATOM 1038 C C . VAL A 1 128 ? 20.799 2.436 -9.109 1.00 95.19 128 VAL A C 1
ATOM 1040 O O . VAL A 1 128 ? 20.606 2.536 -7.897 1.00 95.19 128 VAL A O 1
ATOM 1043 N N . ASN A 1 129 ? 21.224 1.306 -9.666 1.00 95.69 129 ASN A N 1
ATOM 1044 C CA . ASN A 1 129 ? 21.434 0.094 -8.908 1.00 95.69 129 ASN A 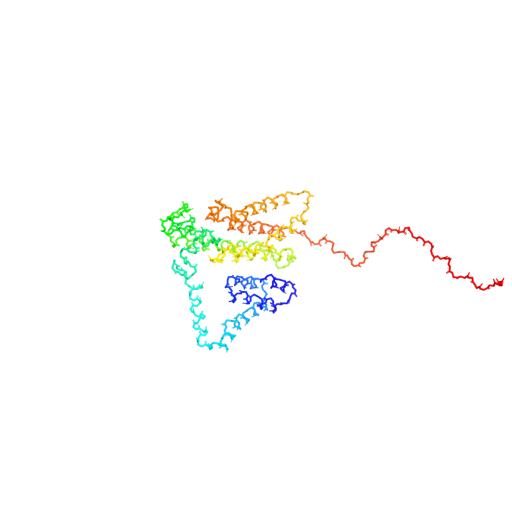CA 1
ATOM 1045 C C . ASN A 1 129 ? 22.703 0.181 -8.062 1.00 95.69 129 ASN A C 1
ATOM 1047 O O . ASN A 1 129 ? 23.719 0.733 -8.470 1.00 95.69 129 ASN A O 1
ATOM 1051 N N . LEU A 1 130 ? 22.620 -0.392 -6.868 1.00 95.81 130 LEU A N 1
ATOM 1052 C CA . LEU A 1 130 ? 23.718 -0.489 -5.912 1.00 95.81 130 LEU A CA 1
ATOM 1053 C C . LEU A 1 130 ? 24.496 -1.796 -6.099 1.00 95.81 130 LEU A C 1
ATOM 1055 O O . LEU A 1 130 ? 25.673 -1.880 -5.764 1.00 95.81 130 LEU A O 1
ATOM 1059 N N . VAL A 1 131 ? 23.819 -2.824 -6.619 1.00 95.19 131 VAL A N 1
ATOM 1060 C CA . VAL A 1 131 ? 24.354 -4.169 -6.869 1.00 95.19 131 VAL A CA 1
ATOM 1061 C C . VAL A 1 131 ? 23.825 -4.671 -8.218 1.00 95.19 131 VAL A C 1
ATOM 1063 O O . VAL A 1 131 ? 22.807 -4.180 -8.709 1.00 95.19 131 VAL A O 1
ATOM 1066 N N . ASN A 1 132 ? 24.514 -5.636 -8.828 1.00 95.44 132 ASN A N 1
ATOM 1067 C CA . ASN A 1 132 ? 24.120 -6.290 -10.079 1.00 95.44 132 ASN A CA 1
ATOM 1068 C C . ASN A 1 132 ? 23.700 -7.744 -9.816 1.00 95.44 132 ASN A C 1
ATOM 1070 O O . ASN A 1 132 ? 24.501 -8.660 -9.975 1.00 95.44 132 ASN A O 1
ATOM 1074 N N . LEU A 1 133 ? 22.458 -7.959 -9.385 1.00 94.69 133 LEU A N 1
ATOM 1075 C CA . LEU A 1 133 ? 21.901 -9.294 -9.158 1.00 94.69 133 LEU A CA 1
ATOM 1076 C C . LEU A 1 133 ? 21.072 -9.777 -10.354 1.00 94.69 133 LEU A C 1
ATOM 1078 O O . LEU A 1 133 ? 20.480 -9.000 -11.106 1.00 94.69 133 LEU A O 1
ATOM 1082 N N . GLU A 1 134 ? 20.970 -11.095 -10.504 1.00 90.69 134 GLU A N 1
ATOM 1083 C CA . GLU A 1 134 ? 20.047 -11.698 -11.464 1.00 90.69 134 GLU A CA 1
ATOM 1084 C C . GLU A 1 134 ? 18.590 -11.607 -10.985 1.00 90.69 134 GLU A C 1
ATOM 1086 O O . GLU A 1 134 ? 18.298 -11.543 -9.786 1.00 90.69 134 GLU A O 1
ATOM 1091 N N . PHE A 1 135 ? 17.646 -11.669 -11.930 1.00 87.81 135 PHE A N 1
ATOM 1092 C CA . PHE A 1 135 ? 16.208 -11.550 -11.654 1.00 87.81 135 PHE A CA 1
ATOM 1093 C C . PHE A 1 135 ? 15.707 -12.554 -10.605 1.00 87.81 135 PHE A C 1
ATOM 1095 O O . PHE A 1 135 ? 14.910 -12.187 -9.743 1.00 87.81 135 PHE A O 1
ATOM 1102 N N . LYS A 1 136 ? 16.213 -13.796 -10.627 1.00 90.19 136 LYS A N 1
ATOM 1103 C CA . LYS A 1 136 ? 15.827 -14.851 -9.677 1.00 90.19 136 LYS A CA 1
ATOM 1104 C C . LYS A 1 136 ? 16.117 -14.452 -8.227 1.00 90.19 136 LYS A C 1
ATOM 1106 O O . LYS A 1 136 ? 15.240 -14.587 -7.377 1.00 90.19 136 LYS A O 1
ATOM 1111 N N . TYR A 1 137 ? 17.313 -13.930 -7.947 1.00 94.25 137 TYR A N 1
ATOM 1112 C CA . TYR A 1 137 ? 17.703 -13.524 -6.592 1.00 94.25 137 TYR A CA 1
ATOM 1113 C C . TYR A 1 137 ? 16.912 -12.309 -6.115 1.00 94.25 137 TYR A C 1
ATOM 1115 O O . TYR A 1 137 ? 16.440 -12.287 -4.980 1.00 94.25 137 TYR A O 1
ATOM 1123 N N . VAL A 1 138 ? 16.695 -11.329 -6.994 1.00 93.06 138 VAL A N 1
ATOM 1124 C CA . VAL A 1 138 ? 15.890 -10.145 -6.661 1.00 93.06 138 VAL A CA 1
ATOM 1125 C C . VAL A 1 138 ? 14.438 -10.513 -6.388 1.00 93.06 138 VAL A C 1
ATOM 1127 O O . VAL A 1 138 ? 13.856 -9.995 -5.439 1.00 93.06 138 VAL A O 1
ATOM 1130 N N . ASN A 1 139 ? 13.866 -11.452 -7.144 1.00 92.00 139 ASN A N 1
ATOM 1131 C CA . ASN A 1 139 ? 12.523 -11.951 -6.869 1.00 92.00 139 ASN A CA 1
ATOM 1132 C C . ASN A 1 139 ? 12.432 -12.630 -5.493 1.00 92.00 139 ASN A C 1
ATOM 1134 O O . ASN A 1 139 ? 11.517 -12.335 -4.727 1.00 92.00 139 ASN A O 1
ATOM 1138 N N . SER A 1 140 ? 13.409 -13.468 -5.134 1.00 93.56 140 SER A N 1
ATOM 1139 C CA . SER A 1 140 ? 13.471 -14.062 -3.793 1.00 93.56 140 SER A CA 1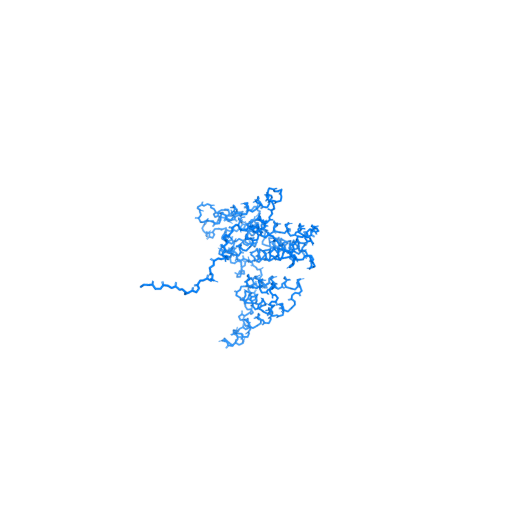
ATOM 1140 C C . SER A 1 140 ? 13.558 -12.995 -2.697 1.00 93.56 140 SER A C 1
ATOM 1142 O O . SER A 1 140 ? 12.845 -13.088 -1.701 1.00 93.56 140 SER A O 1
ATOM 1144 N N . ILE A 1 141 ? 14.365 -11.946 -2.893 1.00 95.75 141 ILE A N 1
ATOM 1145 C CA . ILE A 1 141 ? 14.471 -10.819 -1.952 1.00 95.75 141 ILE A CA 1
ATOM 1146 C C . ILE A 1 141 ? 13.130 -10.084 -1.817 1.00 95.75 141 ILE A C 1
ATOM 1148 O O . ILE A 1 141 ? 12.697 -9.816 -0.698 1.00 95.75 141 ILE A O 1
ATOM 1152 N N . ILE A 1 142 ? 12.441 -9.801 -2.928 1.00 94.75 142 ILE A N 1
ATOM 1153 C CA . ILE A 1 142 ? 11.108 -9.175 -2.926 1.00 94.75 142 ILE A CA 1
ATOM 1154 C C . ILE A 1 142 ? 10.123 -10.015 -2.108 1.00 94.75 142 ILE A C 1
ATOM 1156 O O . ILE A 1 142 ? 9.418 -9.470 -1.258 1.00 94.75 142 ILE A O 1
ATOM 1160 N N . VAL A 1 143 ? 10.093 -11.333 -2.327 1.00 94.31 143 VAL A N 1
ATOM 1161 C CA . VAL A 1 143 ? 9.215 -12.252 -1.589 1.00 94.31 143 VAL A CA 1
ATOM 1162 C C . VAL A 1 143 ? 9.552 -12.249 -0.098 1.00 94.31 143 VAL A C 1
ATOM 1164 O O . VAL A 1 143 ? 8.649 -12.098 0.721 1.00 94.31 143 VAL A O 1
ATOM 1167 N N . ILE A 1 144 ? 10.832 -12.350 0.270 1.00 97.31 144 ILE A N 1
ATOM 1168 C CA . ILE A 1 144 ? 11.278 -12.340 1.673 1.00 97.31 144 ILE A CA 1
ATOM 1169 C C . ILE A 1 144 ? 10.887 -11.028 2.365 1.00 97.31 144 ILE A C 1
ATOM 1171 O O . ILE A 1 144 ? 10.320 -11.055 3.457 1.00 97.31 144 ILE A O 1
ATOM 1175 N N . ILE A 1 145 ? 11.134 -9.879 1.728 1.00 97.75 145 ILE A N 1
ATOM 1176 C CA . ILE A 1 145 ? 10.765 -8.563 2.270 1.00 97.75 145 ILE A CA 1
ATOM 1177 C C . ILE A 1 145 ? 9.243 -8.440 2.395 1.00 97.75 145 ILE A C 1
ATOM 1179 O O . ILE A 1 145 ? 8.747 -7.982 3.426 1.00 97.75 145 ILE A O 1
ATOM 1183 N N . GLY A 1 146 ? 8.493 -8.884 1.383 1.00 96.62 146 GLY A N 1
ATOM 1184 C CA . GLY A 1 146 ? 7.034 -8.894 1.416 1.00 96.62 146 GLY A CA 1
ATOM 1185 C C . GLY A 1 146 ? 6.493 -9.726 2.580 1.00 96.62 146 GLY A C 1
ATOM 1186 O O . GLY A 1 146 ? 5.718 -9.226 3.397 1.00 96.62 146 GLY A O 1
ATOM 1187 N N . LEU A 1 147 ? 6.969 -10.962 2.737 1.00 97.06 147 LEU A N 1
ATOM 1188 C CA . LEU A 1 147 ? 6.621 -11.809 3.880 1.00 97.06 147 LEU A CA 1
ATOM 1189 C C . LEU A 1 147 ? 6.999 -11.147 5.212 1.00 97.06 147 LEU A C 1
ATOM 1191 O O . LEU A 1 147 ? 6.208 -11.184 6.154 1.00 97.06 147 LEU A O 1
ATOM 1195 N N . GLY A 1 148 ? 8.150 -10.474 5.274 1.00 98.19 148 GLY A N 1
ATOM 1196 C CA . GLY A 1 148 ? 8.571 -9.676 6.424 1.00 98.19 148 GLY A CA 1
ATOM 1197 C C . GLY A 1 148 ? 7.578 -8.566 6.779 1.00 98.19 148 GLY A C 1
ATOM 1198 O O . GLY A 1 148 ? 7.221 -8.415 7.949 1.00 98.19 148 GLY A O 1
ATOM 1199 N N . PHE A 1 149 ? 7.060 -7.829 5.792 1.00 98.31 149 PHE A N 1
ATOM 1200 C CA . PHE A 1 149 ? 6.032 -6.808 6.017 1.00 98.31 149 PHE A CA 1
ATOM 1201 C C . PHE A 1 149 ? 4.698 -7.405 6.482 1.00 98.31 149 PHE A C 1
ATOM 1203 O O . PHE A 1 149 ? 4.088 -6.875 7.415 1.00 98.31 149 PHE A O 1
ATOM 1210 N N . CYS A 1 150 ? 4.263 -8.528 5.903 1.00 97.25 150 CYS A N 1
ATOM 1211 C CA . CYS A 1 150 ? 3.069 -9.244 6.361 1.00 97.25 150 CYS A CA 1
ATOM 1212 C C . CYS A 1 150 ? 3.219 -9.739 7.804 1.00 97.25 150 CYS A C 1
ATOM 1214 O O . CYS A 1 150 ? 2.324 -9.543 8.629 1.00 97.25 150 CYS A O 1
ATOM 1216 N N . LEU A 1 151 ? 4.365 -10.335 8.134 1.00 97.50 151 LEU A N 1
ATOM 1217 C CA . LEU A 1 151 ? 4.663 -10.812 9.479 1.00 97.50 151 LEU A CA 1
ATOM 1218 C C . LEU A 1 151 ? 4.714 -9.648 10.474 1.00 97.50 151 LEU A C 1
ATOM 1220 O O . LEU A 1 151 ? 4.117 -9.719 11.550 1.00 97.50 151 LEU A O 1
ATOM 1224 N N . PHE A 1 152 ? 5.366 -8.543 10.104 1.00 97.94 152 PHE A N 1
ATOM 1225 C CA . PHE A 1 152 ? 5.407 -7.331 10.915 1.00 97.94 152 PHE A CA 1
ATOM 1226 C C . PHE A 1 152 ? 4.002 -6.790 11.200 1.00 97.94 152 PHE A C 1
ATOM 1228 O O . PHE A 1 152 ? 3.713 -6.432 12.347 1.00 97.94 152 PHE A O 1
ATOM 1235 N N . TYR A 1 153 ? 3.126 -6.766 10.195 1.00 97.12 153 TYR A N 1
ATOM 1236 C CA . TYR A 1 153 ? 1.730 -6.358 10.337 1.00 97.12 153 TYR A CA 1
ATOM 1237 C C . TYR A 1 153 ? 0.971 -7.248 11.328 1.00 97.12 153 TYR A C 1
ATOM 1239 O O . TYR A 1 153 ? 0.398 -6.733 12.288 1.00 97.12 153 TYR A O 1
ATOM 1247 N N . ILE A 1 154 ? 1.054 -8.573 11.172 1.00 95.56 154 ILE A N 1
ATOM 1248 C CA . ILE A 1 154 ? 0.384 -9.547 12.049 1.00 95.56 154 ILE A CA 1
ATOM 1249 C C . ILE A 1 154 ? 0.887 -9.436 13.497 1.00 95.56 154 ILE A C 1
ATOM 1251 O O . ILE A 1 154 ? 0.085 -9.335 14.426 1.00 95.56 154 ILE A O 1
ATOM 1255 N N . ILE A 1 155 ? 2.208 -9.394 13.712 1.00 94.62 155 ILE A N 1
ATOM 1256 C CA . ILE A 1 155 ? 2.807 -9.315 15.058 1.00 94.62 155 ILE A CA 1
ATOM 1257 C C . ILE A 1 155 ? 2.429 -8.006 15.770 1.00 94.62 155 ILE A C 1
ATOM 1259 O O . ILE A 1 155 ? 2.278 -7.977 17.000 1.00 94.62 155 ILE A O 1
ATOM 1263 N N . SER A 1 156 ? 2.269 -6.919 15.009 1.00 94.81 156 SER A N 1
ATOM 1264 C CA . SER A 1 156 ? 1.934 -5.603 15.559 1.00 94.81 156 SER A CA 1
ATOM 1265 C C . SER A 1 156 ? 0.496 -5.514 16.066 1.00 94.81 156 SER A C 1
ATOM 1267 O O . SER A 1 156 ? 0.220 -4.694 16.937 1.00 94.81 156 SER A O 1
ATOM 1269 N N . MET A 1 157 ? -0.406 -6.374 15.585 1.00 91.31 157 MET A N 1
ATOM 1270 C CA . MET A 1 157 ? -1.816 -6.322 15.953 1.00 91.31 157 MET A CA 1
ATOM 1271 C C . MET A 1 157 ? -2.090 -6.677 17.425 1.00 91.31 157 MET A C 1
ATOM 1273 O O . MET A 1 157 ? -1.506 -7.628 17.972 1.00 91.31 157 MET A O 1
ATOM 1277 N N . PRO A 1 158 ? -3.037 -5.970 18.076 1.00 90.81 158 PRO A N 1
ATOM 1278 C CA . PRO A 1 158 ? -3.550 -6.354 19.381 1.00 90.81 158 PRO A CA 1
ATOM 1279 C C . PRO A 1 158 ? -4.508 -7.551 19.276 1.00 90.81 158 PRO A C 1
ATOM 1281 O O . PRO A 1 158 ? -5.105 -7.836 18.225 1.00 90.81 158 PRO A O 1
ATOM 1284 N N . ARG A 1 159 ? -4.677 -8.248 20.409 1.00 87.00 159 ARG A N 1
ATOM 1285 C CA . ARG A 1 159 ? -5.715 -9.277 20.580 1.00 87.00 159 ARG A CA 1
ATOM 1286 C C . ARG A 1 159 ? -7.102 -8.647 20.434 1.00 87.00 159 ARG A C 1
ATOM 1288 O O . ARG A 1 159 ? -7.282 -7.476 20.751 1.00 87.00 159 ARG A O 1
ATOM 1295 N N . TYR A 1 160 ? -8.078 -9.446 20.001 1.00 84.50 160 TYR A N 1
ATOM 1296 C CA . TYR A 1 160 ? -9.441 -8.983 19.715 1.00 84.50 160 TYR A CA 1
ATOM 1297 C C . TYR A 1 160 ? -10.075 -8.194 20.873 1.00 84.50 160 TYR A C 1
ATOM 1299 O O . TYR A 1 160 ? -10.671 -7.149 20.642 1.00 84.50 160 TYR A O 1
ATOM 1307 N N . THR A 1 161 ? -9.869 -8.640 22.115 1.00 82.94 161 THR A N 1
ATOM 1308 C CA . THR A 1 161 ? -10.429 -8.023 23.330 1.00 82.94 161 THR A CA 1
ATOM 1309 C C . THR A 1 161 ? -9.845 -6.655 23.683 1.00 82.94 161 THR A C 1
ATOM 1311 O O . THR A 1 161 ? -10.416 -5.957 24.508 1.00 82.94 161 THR A O 1
ATOM 1314 N N . ARG A 1 162 ? -8.719 -6.257 23.079 1.00 84.69 162 ARG A N 1
ATOM 1315 C CA . ARG A 1 162 ? -8.028 -4.983 23.353 1.00 84.69 162 ARG A CA 1
ATOM 1316 C C . ARG A 1 162 ? -8.142 -3.983 22.202 1.00 84.69 162 ARG A C 1
ATOM 1318 O O . ARG A 1 162 ? -7.335 -3.063 22.097 1.00 84.69 162 ARG A O 1
ATOM 1325 N N . ARG A 1 163 ? -9.082 -4.198 21.280 1.00 87.44 163 ARG A N 1
ATOM 1326 C CA . ARG A 1 163 ? -9.268 -3.319 20.123 1.00 87.44 163 ARG A CA 1
ATOM 1327 C C . ARG A 1 163 ? -10.050 -2.072 20.525 1.00 87.44 163 ARG A C 1
ATOM 1329 O O . ARG A 1 163 ? -11.146 -2.159 21.061 1.00 87.44 163 ARG A O 1
ATOM 1336 N N . THR A 1 164 ? -9.501 -0.920 20.178 1.00 90.62 164 THR A N 1
ATOM 1337 C CA . THR A 1 164 ? -10.141 0.398 20.238 1.00 90.62 164 THR A CA 1
ATOM 1338 C C . THR A 1 164 ? -10.365 0.950 18.829 1.00 90.62 164 THR A C 1
ATOM 1340 O O . THR A 1 164 ? -9.783 0.452 17.857 1.00 90.62 164 THR A O 1
ATOM 1343 N N . MET A 1 165 ? -11.157 2.020 18.703 1.00 90.25 165 MET A N 1
ATOM 1344 C CA . MET A 1 165 ? -11.336 2.721 17.423 1.00 90.25 165 MET A CA 1
ATOM 1345 C C . MET A 1 165 ? -10.002 3.189 16.830 1.00 90.25 165 MET A C 1
ATOM 1347 O O . MET A 1 165 ? -9.761 2.985 15.642 1.00 90.25 165 MET A O 1
ATOM 1351 N N . LEU A 1 166 ? -9.096 3.716 17.661 1.00 91.69 166 LEU A N 1
ATOM 1352 C CA . LEU A 1 166 ? -7.758 4.114 17.223 1.00 91.69 166 LEU A CA 1
ATOM 1353 C C . LEU A 1 166 ? -6.950 2.918 16.703 1.00 91.69 166 LEU A C 1
ATOM 1355 O O . LEU A 1 166 ? -6.369 2.993 15.622 1.00 91.69 166 LEU A O 1
ATOM 1359 N N . SER A 1 167 ? -6.949 1.793 17.428 1.00 93.81 167 SER A N 1
ATOM 1360 C CA . SER A 1 167 ? -6.231 0.591 16.983 1.00 93.81 167 SER A CA 1
ATOM 1361 C C . SER A 1 167 ? -6.761 0.062 15.645 1.00 93.81 167 SER A C 1
ATOM 1363 O O . SER A 1 167 ? -5.970 -0.287 14.773 1.00 93.81 167 SER A O 1
ATOM 1365 N N . ASN A 1 168 ? -8.084 0.102 15.436 1.00 94.12 168 ASN A N 1
ATOM 1366 C CA . ASN A 1 168 ? -8.706 -0.285 14.172 1.00 94.12 168 ASN A CA 1
ATOM 1367 C C . ASN A 1 168 ? -8.265 0.637 13.035 1.00 94.12 168 ASN A C 1
ATOM 1369 O O . ASN A 1 168 ? -7.928 0.158 11.956 1.00 94.12 168 ASN A O 1
ATOM 1373 N N . SER A 1 169 ? -8.223 1.948 13.282 1.00 95.88 169 SER A N 1
ATOM 1374 C CA . SER A 1 169 ? -7.768 2.913 12.284 1.00 95.88 169 SER A CA 1
ATOM 1375 C C . SER A 1 169 ? -6.307 2.695 11.891 1.00 95.88 169 SER A C 1
ATOM 1377 O O . SER A 1 169 ? -5.969 2.741 10.709 1.00 95.88 169 SER A O 1
ATOM 1379 N N . ILE A 1 170 ? -5.444 2.376 12.860 1.00 97.19 170 ILE A N 1
ATOM 1380 C CA . ILE A 1 170 ? -4.042 2.034 12.597 1.00 97.19 170 ILE A CA 1
ATOM 1381 C C . ILE A 1 170 ? -3.935 0.730 11.790 1.00 97.19 170 ILE A C 1
ATOM 1383 O O . ILE A 1 170 ? -3.194 0.679 10.810 1.00 97.19 170 ILE A O 1
ATOM 1387 N N . GLU A 1 171 ? -4.697 -0.309 12.141 1.00 96.50 171 GLU A N 1
ATOM 1388 C CA . GLU A 1 171 ? -4.725 -1.574 11.391 1.00 96.50 171 GLU A CA 1
ATOM 1389 C C . GLU A 1 171 ? -5.151 -1.390 9.934 1.00 96.50 171 GLU A C 1
ATOM 1391 O O . GLU A 1 171 ? -4.551 -1.990 9.037 1.00 96.50 171 GLU A O 1
ATOM 1396 N N . TYR A 1 172 ? -6.172 -0.566 9.697 1.00 97.25 172 TYR A N 1
ATOM 1397 C CA . TYR A 1 172 ? -6.643 -0.236 8.357 1.00 97.25 172 TYR A CA 1
ATOM 1398 C C . TYR A 1 172 ? -5.612 0.589 7.587 1.00 97.25 172 TYR A C 1
ATOM 1400 O O . TYR A 1 172 ? -5.363 0.307 6.418 1.00 97.25 172 TYR A O 1
ATOM 1408 N N . ALA A 1 173 ? -4.957 1.555 8.234 1.00 98.19 173 ALA A N 1
ATOM 1409 C CA . ALA A 1 173 ? -3.905 2.352 7.610 1.00 98.19 173 ALA A CA 1
ATOM 1410 C C . ALA A 1 173 ? -2.727 1.472 7.175 1.00 98.19 173 ALA A C 1
ATOM 1412 O O . ALA A 1 173 ? -2.284 1.553 6.031 1.00 98.19 173 ALA A O 1
ATOM 1413 N N . MET A 1 174 ? -2.276 0.570 8.048 1.00 98.38 174 MET A N 1
ATOM 1414 C CA . MET A 1 174 ? -1.230 -0.400 7.725 1.00 98.38 174 MET A CA 1
ATOM 1415 C C . MET A 1 174 ? -1.650 -1.356 6.596 1.00 98.38 174 MET A C 1
ATOM 1417 O O . MET A 1 174 ? -0.834 -1.642 5.724 1.00 98.38 174 MET A O 1
ATOM 1421 N N . LEU A 1 175 ? -2.912 -1.804 6.554 1.00 97.75 175 LEU A N 1
ATOM 1422 C CA . LEU A 1 175 ? -3.423 -2.626 5.449 1.00 97.75 175 LEU A CA 1
ATOM 1423 C C . LEU A 1 175 ? -3.359 -1.886 4.108 1.00 97.75 175 LEU A C 1
ATOM 1425 O O . LEU A 1 175 ? -2.928 -2.463 3.112 1.00 97.75 175 LEU A O 1
ATOM 1429 N N . LEU A 1 176 ? -3.757 -0.609 4.073 1.00 97.44 176 LEU A N 1
ATOM 1430 C CA . LEU A 1 176 ? -3.657 0.203 2.856 1.00 97.44 176 LEU A CA 1
ATOM 1431 C C . LEU A 1 176 ? -2.203 0.379 2.412 1.00 97.44 176 LEU A C 1
ATOM 1433 O O . LEU A 1 176 ? -1.922 0.278 1.220 1.00 97.44 176 LEU A O 1
ATOM 1437 N N . LEU A 1 177 ? -1.281 0.588 3.356 1.00 98.06 177 LEU A N 1
ATOM 1438 C CA . LEU A 1 177 ? 0.150 0.670 3.060 1.00 98.06 177 LEU A CA 1
ATOM 1439 C C . LEU A 1 177 ? 0.674 -0.639 2.461 1.00 98.06 177 LEU A C 1
ATOM 1441 O O . LEU A 1 177 ? 1.381 -0.599 1.459 1.00 98.06 177 LEU A O 1
ATOM 1445 N N . LEU A 1 178 ? 0.279 -1.798 2.997 1.00 97.56 178 LEU A N 1
ATOM 1446 C CA . LEU A 1 178 ? 0.637 -3.095 2.411 1.00 97.56 178 LEU A CA 1
ATOM 1447 C C . LEU A 1 178 ? 0.088 -3.262 0.989 1.00 97.56 178 LEU A C 1
ATOM 1449 O O . LEU A 1 178 ? 0.821 -3.692 0.101 1.00 97.56 178 LEU A O 1
ATOM 1453 N N . ILE A 1 179 ? -1.169 -2.876 0.748 1.00 95.81 179 ILE A N 1
ATOM 1454 C CA . ILE A 1 179 ? -1.772 -2.915 -0.594 1.00 95.81 179 ILE A CA 1
ATOM 1455 C C . ILE A 1 179 ? -0.974 -2.037 -1.572 1.00 95.81 179 ILE A C 1
ATOM 1457 O O . ILE A 1 179 ? -0.713 -2.464 -2.698 1.00 95.81 179 ILE A O 1
ATOM 1461 N N . LEU A 1 180 ? -0.550 -0.838 -1.158 1.00 95.44 180 LEU A N 1
ATOM 1462 C CA . LEU A 1 180 ? 0.270 0.060 -1.982 1.00 95.44 180 LEU A CA 1
ATOM 1463 C C . LEU A 1 180 ? 1.665 -0.509 -2.264 1.00 95.44 180 LEU A C 1
ATOM 1465 O O . LEU A 1 180 ? 2.142 -0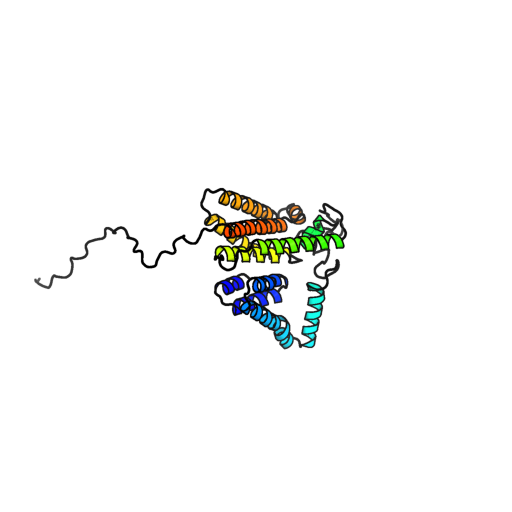.420 -3.395 1.00 95.44 180 LEU A O 1
ATOM 1469 N N . LEU A 1 181 ? 2.309 -1.108 -1.260 1.00 95.31 181 LEU A N 1
ATOM 1470 C CA . LEU A 1 181 ? 3.648 -1.687 -1.394 1.00 95.31 181 LEU A CA 1
ATOM 1471 C C . LEU A 1 181 ? 3.657 -2.912 -2.322 1.00 95.31 181 LEU A C 1
ATOM 1473 O O . LEU A 1 181 ? 4.612 -3.090 -3.079 1.00 95.31 181 LEU A O 1
ATOM 1477 N N . PHE A 1 182 ? 2.609 -3.742 -2.273 1.00 91.75 182 PHE A N 1
ATOM 1478 C CA . PHE A 1 182 ? 2.516 -4.994 -3.043 1.00 91.75 182 PHE A CA 1
ATOM 1479 C C . PHE A 1 182 ? 1.850 -4.842 -4.402 1.00 91.75 182 PHE A C 1
ATOM 1481 O O . PHE A 1 182 ? 1.919 -5.749 -5.229 1.00 91.75 182 PHE A O 1
ATOM 1488 N N . THR A 1 183 ? 1.212 -3.704 -4.657 1.00 89.62 183 THR A N 1
ATOM 1489 C CA . THR A 1 183 ? 0.752 -3.388 -6.003 1.00 89.62 183 THR A CA 1
ATOM 1490 C C . THR A 1 183 ? 1.987 -3.310 -6.919 1.00 89.62 183 THR A C 1
ATOM 1492 O O . THR A 1 183 ? 2.856 -2.489 -6.667 1.00 89.62 183 THR A O 1
ATOM 1495 N N . PRO A 1 184 ? 2.105 -4.123 -7.984 1.00 87.75 184 PRO A N 1
ATOM 1496 C CA . PRO A 1 184 ? 3.278 -4.187 -8.852 1.00 87.75 184 PRO A CA 1
ATOM 1497 C C . PRO A 1 184 ? 3.514 -2.874 -9.595 1.00 87.75 184 PRO A C 1
ATOM 1499 O O . PRO A 1 184 ? 4.663 -2.500 -9.816 1.00 87.75 184 PRO A O 1
ATOM 1502 N N . LEU A 1 185 ? 2.437 -2.152 -9.924 1.00 88.25 185 LEU A N 1
ATOM 1503 C CA . LEU A 1 185 ? 2.457 -0.843 -10.576 1.00 88.25 185 LEU A CA 1
ATOM 1504 C C . LEU A 1 185 ? 1.811 0.215 -9.672 1.00 88.25 185 LEU A C 1
ATOM 1506 O O . LEU A 1 185 ? 0.606 0.473 -9.773 1.00 88.25 185 LEU A O 1
ATOM 1510 N N . SER A 1 186 ? 2.619 0.818 -8.804 1.00 90.75 186 SER A N 1
ATOM 1511 C CA . SER A 1 186 ? 2.229 1.891 -7.887 1.00 90.75 186 SER A CA 1
ATOM 1512 C C . SER A 1 186 ? 2.769 3.223 -8.395 1.00 90.75 186 SER A C 1
ATOM 1514 O O . SER A 1 186 ? 3.814 3.695 -7.959 1.00 90.75 186 SER A O 1
ATOM 1516 N N . PHE A 1 187 ? 2.063 3.813 -9.360 1.00 91.12 187 PHE A N 1
ATOM 1517 C CA . PHE A 1 187 ? 2.347 5.164 -9.857 1.00 91.12 187 PHE A CA 1
ATOM 1518 C C . PHE A 1 187 ? 1.819 6.246 -8.912 1.00 91.12 187 PHE A C 1
ATOM 1520 O O . PHE A 1 187 ? 0.940 5.979 -8.098 1.00 91.12 187 PHE A O 1
ATOM 1527 N N . THR A 1 188 ? 2.288 7.486 -9.067 1.00 87.19 188 THR A N 1
ATOM 1528 C CA . THR A 1 188 ? 1.989 8.624 -8.176 1.00 87.19 188 THR A CA 1
ATOM 1529 C C . THR A 1 188 ? 0.504 8.776 -7.822 1.00 87.19 188 THR A C 1
ATOM 1531 O O . THR A 1 188 ? 0.167 8.970 -6.658 1.00 87.19 188 THR A O 1
ATOM 1534 N N . TYR A 1 189 ? -0.408 8.598 -8.784 1.00 89.31 189 TYR A N 1
ATOM 1535 C CA . TYR A 1 189 ? -1.851 8.719 -8.536 1.00 89.31 189 TYR A CA 1
ATOM 1536 C C . TYR A 1 189 ? -2.413 7.659 -7.569 1.00 89.31 189 TYR A C 1
ATOM 1538 O O . TYR A 1 189 ? -3.425 7.908 -6.917 1.00 89.31 189 TYR A O 1
ATOM 1546 N N . PHE A 1 190 ? -1.766 6.494 -7.419 1.00 90.19 190 PHE A N 1
ATOM 1547 C CA . PHE A 1 190 ? -2.166 5.489 -6.424 1.00 90.19 190 PHE A CA 1
ATOM 1548 C C . PHE A 1 190 ? -1.980 5.981 -4.992 1.00 90.19 190 PHE A C 1
ATOM 1550 O O . PHE A 1 190 ? -2.736 5.590 -4.101 1.00 90.19 190 PHE A O 1
ATOM 1557 N N . TYR A 1 191 ? -1.024 6.879 -4.767 1.00 93.50 191 TYR A N 1
ATOM 1558 C CA . TYR A 1 191 ? -0.686 7.364 -3.435 1.00 93.50 191 TYR A CA 1
ATOM 1559 C C . TYR A 1 191 ? -1.694 8.360 -2.861 1.00 93.50 191 TYR A C 1
ATOM 1561 O O . TYR A 1 191 ? -1.556 8.742 -1.704 1.00 93.50 191 TYR A O 1
ATOM 1569 N N . VAL A 1 192 ? -2.793 8.666 -3.567 1.00 93.81 192 VAL A N 1
ATOM 1570 C CA . VAL A 1 192 ? -3.979 9.287 -2.945 1.00 93.81 192 VAL A CA 1
ATOM 1571 C C . VAL A 1 192 ? -4.497 8.459 -1.756 1.00 93.81 192 VAL A C 1
ATOM 1573 O O . VAL A 1 192 ? -5.068 8.992 -0.810 1.00 93.81 192 VAL A O 1
ATOM 1576 N N . TRP A 1 193 ? -4.222 7.151 -1.736 1.00 94.50 193 TRP A N 1
ATOM 1577 C CA . TRP A 1 193 ? -4.562 6.268 -0.620 1.00 94.50 193 TRP A CA 1
ATOM 1578 C C . TRP A 1 193 ? -3.754 6.557 0.656 1.00 94.50 193 TRP A C 1
ATOM 1580 O O . TRP A 1 193 ? -4.180 6.135 1.731 1.00 94.50 193 TRP A O 1
ATOM 1590 N N . LEU A 1 194 ? -2.642 7.304 0.572 1.00 96.81 194 LEU A N 1
ATOM 1591 C CA . LEU A 1 194 ? -1.878 7.761 1.739 1.00 96.81 194 LEU A CA 1
ATOM 1592 C C . LEU A 1 194 ? -2.619 8.799 2.577 1.00 96.81 194 LEU A C 1
ATOM 1594 O O . LEU A 1 194 ? -2.276 8.956 3.747 1.00 96.81 194 LEU A O 1
ATOM 1598 N N . LEU A 1 195 ? -3.657 9.449 2.035 1.00 96.88 195 LEU A N 1
ATOM 1599 C CA . LEU A 1 195 ? -4.478 10.391 2.796 1.00 96.88 195 LEU A CA 1
ATOM 1600 C C . LEU A 1 195 ? -4.956 9.774 4.113 1.00 96.88 195 LEU A C 1
ATOM 1602 O O . LEU A 1 195 ? -4.849 10.399 5.161 1.00 96.88 195 LEU A O 1
ATOM 1606 N N . TYR A 1 196 ? -5.415 8.520 4.090 1.00 97.81 196 TYR A N 1
ATOM 1607 C CA . TYR A 1 196 ? -5.913 7.876 5.301 1.00 97.81 196 TYR A CA 1
ATOM 1608 C C . TYR A 1 196 ? -4.809 7.584 6.335 1.00 97.81 196 TYR A C 1
ATOM 1610 O O . TYR A 1 196 ? -4.943 8.063 7.461 1.00 97.81 196 TYR A O 1
ATOM 1618 N N . PRO A 1 197 ? -3.702 6.880 6.007 1.00 98.19 197 PRO A N 1
ATOM 1619 C CA . PRO A 1 197 ? -2.572 6.742 6.921 1.00 98.19 197 PRO A CA 1
ATOM 1620 C C . PRO A 1 197 ? -2.077 8.074 7.485 1.00 98.19 197 PRO A C 1
ATOM 1622 O O . PRO A 1 197 ? -1.930 8.175 8.697 1.00 98.19 197 PRO A O 1
ATOM 1625 N N . LEU A 1 198 ? -1.889 9.102 6.650 1.00 98.38 198 LEU A N 1
ATOM 1626 C CA . LEU A 1 198 ? -1.427 10.421 7.097 1.00 98.38 198 LEU A CA 1
ATOM 1627 C C . LEU A 1 198 ? -2.403 11.058 8.096 1.00 98.38 198 LEU A C 1
ATOM 1629 O O . LEU A 1 198 ? -1.970 11.559 9.133 1.00 98.38 198 LEU A O 1
ATOM 1633 N N . MET A 1 199 ? -3.712 10.967 7.844 1.00 97.94 199 MET A N 1
ATOM 1634 C CA . MET A 1 199 ? -4.734 11.452 8.775 1.00 97.94 199 MET A CA 1
ATOM 1635 C C . MET A 1 199 ? -4.747 10.684 10.099 1.00 97.94 199 MET A C 1
ATOM 1637 O O . MET A 1 199 ? -4.958 11.288 11.148 1.00 97.94 199 MET A O 1
ATOM 1641 N N . VAL A 1 200 ? -4.483 9.373 10.085 1.00 98.06 200 VAL A N 1
ATOM 1642 C CA . VAL A 1 200 ? -4.341 8.587 11.321 1.00 98.06 200 VAL A CA 1
ATOM 1643 C C . VAL A 1 200 ? -3.140 9.073 12.133 1.00 98.06 200 VAL A C 1
ATOM 1645 O O . VAL A 1 200 ? -3.256 9.236 13.346 1.00 98.06 200 VAL A O 1
ATOM 1648 N N . VAL A 1 201 ? -2.004 9.364 11.491 1.00 98.12 201 VAL A N 1
ATOM 1649 C CA . VAL A 1 201 ? -0.831 9.924 12.186 1.00 98.12 201 VAL A CA 1
ATOM 1650 C C . VAL A 1 201 ? -1.122 11.305 12.759 1.00 98.12 201 VAL A C 1
ATOM 1652 O O . VAL A 1 201 ? -0.784 11.566 13.913 1.00 98.12 201 VAL A O 1
ATOM 1655 N N . LEU A 1 202 ? -1.779 12.170 11.984 1.00 97.62 202 LEU A N 1
ATOM 1656 C CA . LEU A 1 202 ? -2.166 13.499 12.444 1.00 97.62 202 LEU A CA 1
ATOM 1657 C C . LEU A 1 202 ? -3.111 13.413 13.648 1.00 97.62 202 LEU A C 1
ATOM 1659 O O . LEU A 1 202 ? -2.893 14.102 14.639 1.00 97.62 202 LEU A O 1
ATOM 1663 N N . ASN A 1 203 ? -4.107 12.523 13.613 1.00 96.69 203 ASN A N 1
ATOM 1664 C CA . ASN A 1 203 ? -4.982 12.288 14.759 1.00 96.69 203 ASN A CA 1
ATOM 1665 C C . ASN A 1 203 ? -4.185 11.838 15.993 1.00 96.69 203 ASN A C 1
ATOM 1667 O O . ASN A 1 203 ? -4.370 12.416 17.057 1.00 96.69 203 ASN A O 1
ATOM 1671 N N . ILE A 1 204 ? -3.241 10.899 15.840 1.00 95.94 204 ILE A N 1
ATOM 1672 C CA . ILE A 1 204 ? -2.353 10.472 16.935 1.00 95.94 204 ILE A CA 1
ATOM 1673 C C . ILE A 1 204 ? -1.569 11.661 17.505 1.00 95.94 204 ILE A C 1
ATOM 1675 O O . ILE A 1 204 ? -1.451 11.772 18.724 1.00 95.94 204 ILE A O 1
ATOM 1679 N N . LEU A 1 205 ? -1.025 12.540 16.659 1.00 95.88 205 LEU A N 1
ATOM 1680 C CA . LEU A 1 205 ? -0.285 13.730 17.094 1.00 95.88 205 LEU A CA 1
ATOM 1681 C C . LEU A 1 205 ? -1.166 14.714 17.868 1.00 95.88 205 LEU A C 1
ATOM 1683 O O . LEU A 1 205 ? -0.722 15.234 18.887 1.00 95.88 205 LEU A O 1
ATOM 1687 N N . LEU A 1 206 ? -2.402 14.934 17.414 1.00 94.75 206 LEU A N 1
ATOM 1688 C CA . LEU A 1 206 ? -3.357 15.841 18.057 1.00 94.75 206 LEU A CA 1
ATOM 1689 C C . LEU A 1 206 ? -3.881 15.304 19.394 1.00 94.75 206 LEU A C 1
ATOM 1691 O O . LEU A 1 206 ? -4.197 16.088 20.282 1.00 94.75 206 LEU A O 1
ATOM 1695 N N . THR A 1 207 ? -3.966 13.982 19.557 1.00 92.00 207 THR A N 1
ATOM 1696 C CA . THR A 1 207 ? -4.446 13.358 20.802 1.00 92.00 207 THR A CA 1
ATOM 1697 C C . THR A 1 207 ? -3.327 13.005 21.781 1.00 92.00 207 THR A C 1
ATOM 1699 O O . THR A 1 207 ? -3.605 12.627 22.916 1.00 92.00 207 THR A O 1
ATOM 1702 N N . THR A 1 208 ? -2.061 13.054 21.359 1.00 91.25 208 THR A N 1
ATOM 1703 C CA . THR A 1 208 ? -0.926 12.778 22.251 1.00 91.25 208 THR A CA 1
ATOM 1704 C C . THR A 1 208 ? -0.597 14.044 23.051 1.00 91.25 208 THR A C 1
ATOM 1706 O O . THR A 1 208 ? -0.377 15.082 22.428 1.00 91.25 208 THR A O 1
ATOM 1709 N N . PRO A 1 209 ? -0.485 13.982 24.394 1.00 89.06 209 PRO A N 1
ATOM 1710 C CA . PRO A 1 209 ? -0.147 15.145 25.211 1.00 89.06 209 PRO A CA 1
ATOM 1711 C C . PRO A 1 209 ? 1.142 15.838 24.753 1.00 89.06 209 PRO A C 1
ATOM 1713 O O . PRO A 1 209 ? 2.179 15.187 24.547 1.00 89.06 209 PRO A O 1
ATOM 1716 N N . PHE A 1 210 ? 1.061 17.162 24.618 1.00 87.75 210 PHE A N 1
ATOM 1717 C CA . PHE A 1 210 ? 2.186 18.035 24.309 1.00 87.75 210 PHE A CA 1
ATOM 1718 C C . PHE A 1 210 ? 2.640 18.783 25.573 1.00 87.75 210 PHE A C 1
ATOM 1720 O O . PHE A 1 210 ? 1.789 19.350 26.258 1.00 87.75 210 PHE A O 1
ATOM 1727 N N . PRO A 1 211 ? 3.951 18.851 25.863 1.00 87.56 211 PRO A N 1
ATOM 1728 C CA . PRO A 1 211 ? 5.060 18.154 25.208 1.00 87.56 211 PRO A CA 1
ATOM 1729 C C . PRO A 1 211 ? 5.286 16.743 25.788 1.00 87.56 211 PRO A C 1
ATOM 1731 O O . PRO A 1 211 ? 5.246 16.531 26.996 1.00 87.56 211 PRO A O 1
ATOM 1734 N N . SER A 1 212 ? 5.599 15.760 24.936 1.00 92.38 212 SER A N 1
ATOM 1735 C CA . SER A 1 212 ? 6.037 14.428 25.385 1.00 92.38 212 SER A CA 1
ATOM 1736 C C . SER A 1 212 ? 7.072 13.809 24.441 1.00 92.38 212 SER A C 1
ATOM 1738 O O . SER A 1 212 ? 7.096 14.078 23.238 1.00 92.38 212 SER A O 1
ATOM 1740 N N . ARG A 1 213 ? 7.930 12.916 24.965 1.00 92.00 213 ARG A N 1
ATOM 1741 C CA . ARG A 1 213 ? 8.929 12.181 24.155 1.00 92.00 213 ARG A CA 1
ATOM 1742 C C . ARG A 1 213 ? 8.275 11.396 23.016 1.00 92.00 213 ARG A C 1
ATOM 1744 O O . ARG A 1 213 ? 8.877 11.189 21.965 1.00 92.00 213 ARG A O 1
ATOM 1751 N N . GLU A 1 214 ? 7.052 10.931 23.234 1.00 90.94 214 GLU A N 1
ATOM 1752 C CA . GLU A 1 214 ? 6.269 10.216 22.233 1.00 90.94 214 GLU A CA 1
ATOM 1753 C C . GLU A 1 214 ? 5.783 11.117 21.121 1.00 90.94 214 GLU A C 1
ATOM 1755 O O . GLU A 1 214 ? 5.871 10.728 19.955 1.00 90.94 214 GLU A O 1
ATOM 1760 N N . TRP A 1 215 ? 5.279 12.294 21.484 1.00 94.00 215 TRP A N 1
ATOM 1761 C CA . TRP A 1 215 ? 4.855 13.302 20.533 1.00 94.00 215 TRP A CA 1
ATOM 1762 C C . TRP A 1 215 ? 6.030 13.688 19.631 1.00 94.00 215 TRP A C 1
ATOM 1764 O O . TRP A 1 215 ? 5.925 13.532 18.418 1.00 94.00 215 TRP A O 1
ATOM 1774 N N . ASN A 1 216 ? 7.196 13.997 20.217 1.00 95.12 216 ASN A N 1
ATOM 1775 C CA . ASN A 1 216 ? 8.410 14.345 19.467 1.00 95.12 216 ASN A CA 1
ATOM 1776 C C . ASN A 1 216 ? 8.821 13.240 18.488 1.00 95.12 216 ASN A C 1
ATOM 1778 O O . ASN A 1 216 ? 8.994 13.502 17.304 1.00 95.12 216 ASN A O 1
ATOM 1782 N N . LYS A 1 217 ? 8.910 11.982 18.949 1.00 95.31 217 LYS A N 1
ATOM 1783 C CA . LYS A 1 217 ? 9.245 10.849 18.067 1.00 95.31 217 LYS A CA 1
ATOM 1784 C C . LYS A 1 217 ? 8.245 10.698 16.924 1.00 95.31 217 LYS A C 1
ATOM 1786 O O . LYS A 1 217 ? 8.657 10.419 15.804 1.00 95.31 217 LYS A O 1
ATOM 1791 N N . THR A 1 218 ? 6.954 10.860 17.221 1.00 96.25 218 THR A N 1
ATOM 1792 C CA . THR A 1 218 ? 5.871 10.756 16.231 1.00 96.25 218 THR A CA 1
ATOM 1793 C C . THR A 1 218 ? 5.983 11.846 15.182 1.00 96.25 218 THR A C 1
ATOM 1795 O O . THR A 1 218 ? 5.923 11.554 13.992 1.00 96.25 218 THR A O 1
ATOM 1798 N N . LEU A 1 219 ? 6.229 13.079 15.624 1.00 97.00 219 LEU A N 1
ATOM 1799 C CA . LEU A 1 219 ? 6.422 14.212 14.740 1.00 97.00 219 LEU A CA 1
ATOM 1800 C C . LEU A 1 219 ? 7.655 14.008 13.860 1.00 97.00 219 LEU A C 1
ATOM 1802 O O . LEU A 1 219 ? 7.566 14.217 12.659 1.00 97.00 219 LEU A O 1
ATOM 1806 N N . THR A 1 220 ? 8.783 13.554 14.415 1.00 97.12 220 THR A N 1
ATOM 1807 C CA . THR A 1 220 ? 10.019 13.371 13.643 1.00 97.12 220 THR A CA 1
ATOM 1808 C C . THR A 1 220 ? 9.819 12.428 12.461 1.00 97.12 220 THR A C 1
ATOM 1810 O O . THR A 1 220 ? 10.094 12.818 11.329 1.00 97.12 220 THR A O 1
ATOM 1813 N N . TRP A 1 221 ? 9.317 11.206 12.676 1.00 97.50 221 TRP A N 1
ATOM 1814 C CA . TRP A 1 221 ? 9.134 10.287 11.547 1.00 97.50 221 TRP A CA 1
ATOM 1815 C C . TRP A 1 221 ? 8.002 10.729 10.614 1.00 97.50 221 TRP A C 1
ATOM 1817 O O . TRP A 1 221 ? 8.075 10.462 9.417 1.00 97.50 221 TRP A O 1
ATOM 1827 N N . PHE A 1 222 ? 6.989 11.443 11.117 1.00 98.00 222 PHE A N 1
ATOM 1828 C CA . PHE A 1 222 ? 5.950 12.028 10.272 1.00 98.00 222 PHE A CA 1
ATOM 1829 C C . PHE A 1 222 ? 6.518 13.120 9.355 1.00 98.00 222 PHE A C 1
ATOM 1831 O O . PHE A 1 222 ? 6.272 13.094 8.154 1.00 98.00 222 PHE A O 1
ATOM 1838 N N . MET A 1 223 ? 7.361 14.013 9.877 1.00 98.19 223 MET A N 1
ATOM 1839 C CA . MET A 1 223 ? 8.032 15.053 9.092 1.00 98.19 223 MET A CA 1
ATOM 1840 C C . MET A 1 223 ? 9.017 14.463 8.081 1.00 98.19 223 MET A C 1
ATOM 1842 O O . MET A 1 223 ? 9.055 14.915 6.940 1.00 98.19 223 MET A O 1
ATOM 1846 N N . VAL A 1 224 ? 9.762 13.414 8.448 1.00 98.25 224 VAL A N 1
ATOM 1847 C CA . VAL A 1 224 ? 10.616 12.682 7.495 1.00 98.25 224 VAL A CA 1
ATOM 1848 C C . VAL A 1 224 ? 9.769 12.033 6.398 1.00 98.25 224 VAL A C 1
ATOM 1850 O O . VAL A 1 224 ? 10.133 12.100 5.227 1.00 98.25 224 VAL A O 1
ATOM 1853 N N . CYS A 1 225 ? 8.612 11.456 6.738 1.00 98.00 225 CYS A N 1
ATOM 1854 C CA . CYS A 1 225 ? 7.677 10.936 5.742 1.00 98.00 225 CYS A CA 1
ATOM 1855 C C . CYS A 1 225 ? 7.200 12.040 4.790 1.00 98.00 225 CYS A C 1
ATOM 1857 O O . CYS A 1 225 ? 7.224 11.842 3.578 1.00 98.00 225 CYS A O 1
ATOM 1859 N N . LEU A 1 226 ? 6.781 13.197 5.311 1.00 97.88 226 LEU A N 1
ATOM 1860 C CA . LEU A 1 226 ? 6.343 14.322 4.482 1.00 97.88 226 LEU A CA 1
ATOM 1861 C C . LEU A 1 226 ? 7.473 14.828 3.580 1.00 97.88 226 LEU A C 1
ATOM 1863 O O . LEU A 1 226 ? 7.241 15.037 2.396 1.00 97.88 226 LEU A O 1
ATOM 1867 N N . LEU A 1 227 ? 8.700 14.928 4.096 1.00 97.38 227 LEU A N 1
ATOM 1868 C CA . LEU A 1 227 ? 9.877 15.293 3.308 1.00 97.38 227 LEU A CA 1
ATOM 1869 C C . LEU A 1 227 ? 10.114 14.312 2.150 1.00 97.38 227 LEU A C 1
ATOM 1871 O O . LEU A 1 227 ? 10.319 14.738 1.016 1.00 97.38 227 LEU A O 1
ATOM 1875 N N . LEU A 1 228 ? 10.035 13.003 2.411 1.00 97.12 228 LEU A N 1
ATOM 1876 C CA . LEU A 1 228 ? 10.161 11.981 1.369 1.00 97.12 228 LEU A CA 1
ATOM 1877 C C . LEU A 1 228 ? 9.063 12.106 0.300 1.00 97.12 228 LEU A C 1
ATOM 1879 O O . LEU A 1 228 ? 9.345 11.940 -0.887 1.00 97.12 228 LEU A O 1
ATOM 1883 N N . LEU A 1 229 ? 7.832 12.436 0.702 1.00 96.38 229 LEU A N 1
ATOM 1884 C CA . LEU A 1 229 ? 6.712 12.662 -0.215 1.00 96.38 229 LEU A CA 1
ATOM 1885 C C . LEU A 1 229 ? 6.840 13.975 -0.999 1.00 96.38 229 LEU A C 1
ATOM 1887 O O . LEU A 1 229 ? 6.430 14.012 -2.157 1.00 96.38 229 LEU A O 1
ATOM 1891 N N . CYS A 1 230 ? 7.450 15.026 -0.445 1.00 95.31 230 CYS A N 1
ATOM 1892 C CA . CYS A 1 230 ? 7.723 16.273 -1.172 1.00 95.31 230 CYS A CA 1
ATOM 1893 C C . CYS A 1 230 ? 8.579 16.034 -2.425 1.00 95.31 230 CYS A C 1
ATOM 1895 O O . CYS A 1 230 ? 8.407 16.718 -3.432 1.00 95.31 230 CYS A O 1
ATOM 1897 N N . PHE A 1 231 ? 9.440 15.013 -2.418 1.00 94.38 231 PHE A N 1
ATOM 1898 C CA . PHE A 1 231 ? 10.237 14.639 -3.588 1.00 94.38 231 PHE A CA 1
ATOM 1899 C C . PHE A 1 231 ? 9.433 13.987 -4.728 1.00 94.38 231 PHE A C 1
ATOM 1901 O O . PHE A 1 231 ? 10.007 13.617 -5.748 1.00 94.38 231 PHE A O 1
ATOM 1908 N N . THR A 1 232 ? 8.118 13.819 -4.585 1.00 91.88 232 THR A N 1
ATOM 1909 C CA . THR A 1 232 ? 7.230 13.402 -5.686 1.00 91.88 232 THR A CA 1
ATOM 1910 C C . THR A 1 232 ? 6.751 14.563 -6.550 1.00 91.88 232 THR A C 1
ATOM 1912 O O . THR A 1 232 ? 6.200 14.332 -7.627 1.00 91.88 232 THR A O 1
ATOM 1915 N N . LEU A 1 233 ? 6.953 15.803 -6.092 1.00 91.75 233 LEU A N 1
ATOM 1916 C CA . LEU A 1 233 ? 6.560 16.996 -6.830 1.00 91.75 233 LEU A CA 1
ATOM 1917 C C . LEU A 1 233 ? 7.318 17.081 -8.166 1.00 91.75 233 LEU A C 1
ATOM 1919 O O . LEU A 1 233 ? 8.471 16.645 -8.239 1.00 91.75 233 LEU A O 1
ATOM 19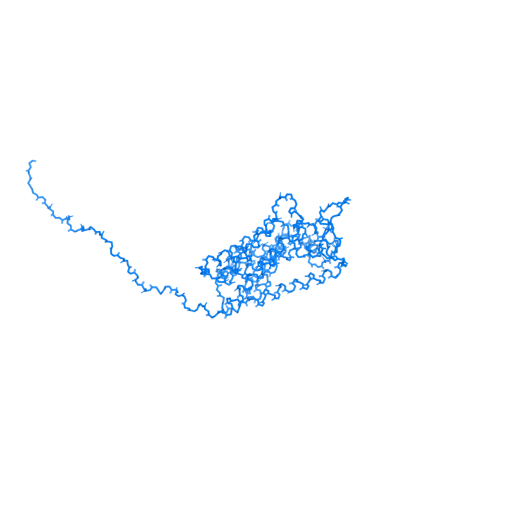23 N N . PRO A 1 234 ? 6.707 17.662 -9.218 1.00 89.81 234 PRO A N 1
ATOM 1924 C CA . PRO A 1 234 ? 7.294 17.762 -10.555 1.00 89.81 234 PRO A CA 1
ATOM 1925 C C . PRO A 1 234 ? 8.379 18.856 -10.628 1.00 89.81 234 PRO A C 1
ATOM 1927 O O . PRO A 1 234 ? 8.329 19.751 -11.465 1.00 89.81 234 PRO A O 1
ATOM 1930 N N . VAL A 1 235 ? 9.359 18.797 -9.725 1.00 93.44 235 VAL A N 1
ATOM 1931 C CA . VAL A 1 235 ? 10.508 19.704 -9.656 1.00 93.44 235 VAL A CA 1
ATOM 1932 C C . VAL A 1 235 ? 11.700 19.057 -10.376 1.00 93.44 235 VAL A C 1
ATOM 1934 O O . VAL A 1 235 ? 11.964 17.865 -10.166 1.00 93.44 235 VAL A O 1
ATOM 1937 N N . PRO A 1 236 ? 12.452 19.799 -11.213 1.00 90.81 236 PRO A N 1
ATOM 1938 C CA . PRO A 1 236 ? 13.646 19.273 -11.868 1.00 90.81 236 PRO A CA 1
ATOM 1939 C C . PRO A 1 236 ? 14.622 18.624 -10.872 1.00 90.81 236 PRO A C 1
ATOM 1941 O O . PRO A 1 236 ? 14.981 19.210 -9.856 1.00 90.81 236 PRO A O 1
ATOM 1944 N N . GLY A 1 237 ? 15.046 17.390 -11.159 1.00 88.06 237 GLY A N 1
ATOM 1945 C CA . GLY A 1 237 ? 15.987 16.624 -10.331 1.00 88.06 237 GLY A CA 1
ATOM 1946 C C . GLY A 1 237 ? 15.352 15.744 -9.247 1.00 88.06 237 GLY A C 1
ATOM 1947 O O . GLY A 1 237 ? 15.970 14.756 -8.846 1.00 88.06 237 GLY A O 1
ATOM 1948 N N . PHE A 1 238 ? 14.111 16.007 -8.821 1.00 94.31 238 PHE A N 1
ATOM 1949 C CA . PHE A 1 238 ? 13.424 15.176 -7.815 1.00 94.31 238 PHE A CA 1
ATOM 1950 C C . PHE A 1 238 ? 13.110 13.764 -8.325 1.00 94.31 238 PHE A C 1
ATOM 1952 O O . PHE A 1 238 ? 13.103 12.803 -7.556 1.00 94.31 238 PHE A O 1
ATOM 1959 N N . ASN A 1 239 ? 12.963 13.604 -9.639 1.00 92.38 239 ASN A N 1
ATOM 1960 C CA . ASN A 1 239 ? 12.834 12.306 -10.301 1.00 92.38 239 ASN A CA 1
ATOM 1961 C C . ASN A 1 239 ? 13.999 11.340 -9.998 1.00 92.38 239 ASN A C 1
ATOM 1963 O O . ASN A 1 239 ? 13.776 10.132 -9.953 1.00 92.38 239 ASN A O 1
ATOM 1967 N N . ARG A 1 240 ? 15.213 11.833 -9.705 1.00 92.88 240 ARG A N 1
ATOM 1968 C CA . ARG A 1 240 ? 16.342 10.992 -9.259 1.00 92.88 240 ARG A CA 1
ATOM 1969 C C . ARG A 1 240 ? 16.095 10.387 -7.878 1.00 92.88 240 ARG A C 1
ATOM 1971 O O . ARG A 1 240 ? 16.387 9.217 -7.656 1.00 92.88 240 ARG A O 1
ATOM 1978 N N . LEU A 1 241 ? 15.493 11.152 -6.968 1.00 94.38 241 LEU A N 1
ATOM 1979 C CA . LEU A 1 241 ? 15.062 10.651 -5.657 1.00 94.38 241 LEU A CA 1
ATOM 1980 C C . LEU A 1 241 ? 13.861 9.705 -5.799 1.00 94.38 241 LEU A C 1
ATOM 1982 O O . LEU A 1 241 ? 13.765 8.707 -5.084 1.00 94.38 241 LEU A O 1
ATOM 1986 N N . GLY A 1 242 ? 12.991 9.965 -6.778 1.00 94.31 242 GLY A N 1
ATOM 1987 C CA . GLY A 1 242 ? 11.976 9.015 -7.235 1.00 94.31 242 GLY A CA 1
ATOM 1988 C C . GLY A 1 242 ? 12.594 7.689 -7.683 1.00 94.31 242 GLY A C 1
ATOM 1989 O O . GLY A 1 242 ? 12.167 6.625 -7.237 1.00 94.31 242 GLY A O 1
ATOM 1990 N N . ALA A 1 243 ? 13.665 7.720 -8.477 1.00 94.56 243 ALA A N 1
ATOM 1991 C CA . ALA A 1 243 ? 14.352 6.509 -8.924 1.00 94.56 243 ALA A CA 1
ATOM 1992 C C . ALA A 1 243 ? 14.892 5.672 -7.745 1.00 94.56 243 ALA A C 1
ATOM 1994 O O . ALA A 1 243 ? 14.812 4.445 -7.789 1.00 94.56 243 ALA A O 1
ATOM 1995 N N . LEU A 1 244 ? 15.318 6.315 -6.652 1.00 95.69 244 LEU A N 1
ATOM 1996 C CA . LEU A 1 244 ? 15.737 5.647 -5.409 1.00 95.69 244 LEU A CA 1
ATOM 1997 C C . LEU A 1 244 ? 14.577 5.145 -4.526 1.00 95.69 244 LEU A C 1
ATOM 1999 O O . LEU A 1 244 ? 14.809 4.445 -3.539 1.00 95.69 244 LEU A O 1
ATOM 2003 N N . GLY A 1 245 ? 13.329 5.468 -4.870 1.00 95.88 245 GLY A N 1
ATOM 2004 C CA . GLY A 1 245 ? 12.146 4.967 -4.171 1.00 95.88 245 GLY A CA 1
ATOM 2005 C C . GLY A 1 245 ? 11.637 5.864 -3.041 1.00 95.88 245 GLY A C 1
ATOM 2006 O O . GLY A 1 245 ? 11.145 5.348 -2.042 1.00 95.88 245 GLY A O 1
ATOM 2007 N N . ASN A 1 246 ? 11.769 7.191 -3.137 1.00 96.31 246 ASN A N 1
ATOM 2008 C CA . ASN A 1 246 ? 11.322 8.133 -2.096 1.00 96.31 246 ASN A CA 1
ATOM 2009 C C . ASN A 1 246 ? 9.933 7.814 -1.487 1.00 96.31 246 ASN A C 1
ATOM 2011 O O . ASN A 1 246 ? 9.778 7.766 -0.267 1.00 96.31 246 ASN A O 1
ATOM 2015 N N . THR A 1 247 ? 8.936 7.518 -2.321 1.00 96.94 247 THR A N 1
ATOM 2016 C CA . THR A 1 247 ? 7.548 7.269 -1.910 1.00 96.94 247 THR A CA 1
ATOM 2017 C C . THR A 1 247 ? 7.397 5.879 -1.307 1.00 96.94 247 THR A C 1
ATOM 2019 O O . THR A 1 247 ? 6.657 5.694 -0.340 1.00 96.94 247 THR A O 1
ATOM 2022 N N . PHE A 1 248 ? 8.133 4.901 -1.839 1.00 97.50 248 PHE A N 1
ATOM 2023 C CA . PHE A 1 248 ? 8.249 3.578 -1.234 1.00 97.50 248 PHE A CA 1
ATOM 2024 C C . PHE A 1 248 ? 8.781 3.681 0.199 1.00 97.50 248 PHE A C 1
ATOM 2026 O O . PHE A 1 248 ? 8.153 3.170 1.127 1.00 97.50 248 PHE A O 1
ATOM 2033 N N . TRP A 1 249 ? 9.881 4.410 0.404 1.00 97.88 249 TRP A N 1
ATOM 2034 C CA . TRP A 1 249 ? 10.471 4.602 1.728 1.00 97.88 249 TRP A CA 1
ATOM 2035 C C . TRP A 1 249 ? 9.553 5.381 2.670 1.00 97.88 249 TRP A C 1
ATOM 2037 O O . TRP A 1 249 ? 9.468 5.030 3.846 1.00 97.88 249 TRP A O 1
ATOM 2047 N N . ALA A 1 250 ? 8.792 6.357 2.165 1.00 98.19 250 ALA A N 1
ATOM 2048 C CA . ALA A 1 250 ? 7.744 7.018 2.940 1.00 98.19 250 ALA A CA 1
ATOM 2049 C C . ALA A 1 250 ? 6.682 6.013 3.425 1.00 98.19 250 ALA A C 1
ATOM 2051 O O . ALA A 1 250 ? 6.325 6.002 4.603 1.00 98.19 250 ALA A O 1
ATOM 2052 N N . CYS A 1 251 ? 6.226 5.105 2.556 1.00 98.25 251 CYS A N 1
ATOM 2053 C CA . CYS A 1 251 ? 5.265 4.063 2.925 1.00 98.25 251 CYS A CA 1
ATOM 2054 C C . CYS A 1 251 ? 5.830 3.077 3.952 1.00 98.25 251 CYS A C 1
ATOM 2056 O O . CYS A 1 251 ? 5.126 2.711 4.894 1.00 98.25 251 CYS A O 1
ATOM 2058 N N . VAL A 1 252 ? 7.092 2.663 3.797 1.00 98.50 252 VAL A N 1
ATOM 2059 C CA . VAL A 1 252 ? 7.780 1.794 4.765 1.00 98.50 252 VAL A CA 1
ATOM 2060 C C . VAL A 1 252 ? 7.908 2.496 6.117 1.00 98.50 252 VAL A C 1
ATOM 2062 O O . VAL A 1 252 ? 7.602 1.895 7.146 1.00 98.50 252 VAL A O 1
ATOM 2065 N N . LEU A 1 253 ? 8.280 3.779 6.130 1.00 98.38 253 LEU A N 1
ATOM 2066 C CA . LEU A 1 253 ? 8.382 4.574 7.352 1.00 98.38 253 LEU A CA 1
ATOM 2067 C C . LEU A 1 253 ? 7.028 4.705 8.060 1.00 98.38 253 LEU A C 1
ATOM 2069 O O . LEU A 1 253 ? 6.954 4.488 9.269 1.00 98.38 253 LEU A O 1
ATOM 2073 N N . LEU A 1 254 ? 5.951 4.984 7.316 1.00 98.44 254 LEU A N 1
ATOM 2074 C CA . LEU A 1 254 ? 4.589 4.997 7.859 1.00 98.44 254 LEU A CA 1
ATOM 2075 C C . LEU A 1 254 ? 4.188 3.628 8.411 1.00 98.44 254 LEU A C 1
ATOM 2077 O O . LEU A 1 254 ? 3.649 3.556 9.513 1.00 98.44 254 LEU A O 1
ATOM 2081 N N . LEU A 1 255 ? 4.465 2.543 7.681 1.00 98.56 255 LEU A N 1
ATOM 2082 C CA . LEU A 1 255 ? 4.119 1.183 8.095 1.00 98.56 255 LEU A CA 1
ATOM 2083 C C . LEU A 1 255 ? 4.803 0.838 9.421 1.00 98.56 255 LEU A C 1
ATOM 2085 O O . LEU A 1 255 ? 4.142 0.387 10.357 1.00 98.56 255 LEU A O 1
ATOM 2089 N N . VAL A 1 256 ? 6.107 1.100 9.521 1.00 98.31 256 VAL A N 1
ATOM 2090 C CA . VAL A 1 256 ? 6.901 0.844 10.728 1.00 98.31 256 VAL A CA 1
ATOM 2091 C C . VAL A 1 256 ? 6.474 1.757 11.880 1.00 98.31 256 VAL A C 1
ATOM 2093 O O . VAL A 1 256 ? 6.272 1.268 12.993 1.00 98.31 256 VAL A O 1
ATOM 2096 N N . GLY A 1 257 ? 6.279 3.056 11.632 1.00 97.94 257 GLY A N 1
ATOM 2097 C CA . GLY A 1 257 ? 5.868 4.035 12.644 1.00 97.94 257 GLY A CA 1
ATOM 2098 C C . GLY A 1 257 ? 4.488 3.738 13.237 1.00 97.94 257 GLY A C 1
ATOM 2099 O O . GLY A 1 257 ? 4.319 3.723 14.460 1.00 97.94 257 GLY A O 1
ATOM 2100 N N . LEU A 1 258 ? 3.515 3.412 12.383 1.00 98.31 258 LEU A N 1
ATOM 2101 C CA . LEU A 1 258 ? 2.174 2.988 12.791 1.00 98.31 258 LEU A CA 1
ATOM 2102 C C . LEU A 1 258 ? 2.197 1.636 13.514 1.00 98.31 258 LEU A C 1
ATOM 2104 O O . LEU A 1 258 ? 1.554 1.489 14.553 1.00 98.31 258 LEU A O 1
ATOM 2108 N N . GLY A 1 259 ? 2.983 0.670 13.034 1.00 97.44 259 GLY A N 1
ATOM 2109 C CA . GLY A 1 259 ? 3.155 -0.618 13.708 1.00 97.44 259 GLY A CA 1
ATOM 2110 C C . GLY A 1 259 ? 3.782 -0.480 15.096 1.00 97.44 259 GLY A C 1
ATOM 2111 O O . GLY A 1 259 ? 3.335 -1.125 16.045 1.00 97.44 259 GLY A O 1
ATOM 2112 N N . TRP A 1 260 ? 4.763 0.414 15.257 1.00 95.69 260 TRP A N 1
ATOM 2113 C CA . TRP A 1 260 ? 5.335 0.754 16.561 1.00 95.69 260 TRP A CA 1
ATOM 2114 C C . TRP A 1 260 ? 4.283 1.346 17.507 1.00 95.69 260 TRP A C 1
ATOM 2116 O O . TRP A 1 260 ? 4.164 0.891 18.649 1.00 95.69 260 TRP A O 1
ATOM 2126 N N . LYS A 1 261 ? 3.468 2.297 17.028 1.00 94.94 261 LYS A N 1
ATOM 2127 C CA . LYS A 1 261 ? 2.350 2.855 17.805 1.00 94.94 261 LYS A CA 1
ATOM 2128 C C . LYS A 1 261 ? 1.345 1.782 18.215 1.00 94.94 261 LYS A C 1
ATOM 2130 O O . LYS A 1 261 ? 0.962 1.726 19.381 1.00 94.94 261 LYS A O 1
ATOM 2135 N N . LEU A 1 262 ? 0.986 0.882 17.302 1.00 94.31 262 LEU A N 1
ATOM 2136 C CA . LEU A 1 262 ? 0.052 -0.207 17.581 1.00 94.31 262 LEU A CA 1
ATOM 2137 C C . LEU A 1 262 ? 0.591 -1.185 18.637 1.00 94.31 262 LEU A C 1
ATOM 2139 O O . LEU A 1 262 ? -0.130 -1.558 19.562 1.00 94.31 262 LEU A O 1
ATOM 2143 N N . ARG A 1 263 ? 1.879 -1.551 18.561 1.00 92.50 263 ARG A N 1
ATOM 2144 C CA . ARG A 1 263 ? 2.543 -2.396 19.572 1.00 92.50 263 ARG A CA 1
ATOM 2145 C C . ARG A 1 263 ? 2.593 -1.732 20.941 1.00 92.50 263 ARG A C 1
ATOM 2147 O O . ARG A 1 263 ? 2.465 -2.411 21.956 1.00 92.50 263 ARG A O 1
ATOM 2154 N N . LYS A 1 264 ? 2.764 -0.413 20.983 1.00 89.31 264 LYS A N 1
ATOM 2155 C CA . LYS A 1 264 ? 2.740 0.323 22.241 1.00 89.31 264 LYS A CA 1
ATOM 2156 C C . LYS A 1 264 ? 1.349 0.309 22.876 1.00 89.31 264 LYS A C 1
ATOM 2158 O O . LYS A 1 264 ? 1.239 -0.040 24.047 1.00 89.31 264 LYS A O 1
ATOM 2163 N N . LEU A 1 265 ? 0.303 0.571 22.090 1.00 86.38 265 LEU A N 1
ATOM 2164 C CA . LEU A 1 265 ? -1.093 0.449 22.535 1.00 86.38 265 LEU A CA 1
ATOM 2165 C C . LEU A 1 265 ? -1.430 -0.977 23.006 1.00 86.38 265 LEU A C 1
ATOM 2167 O O . LEU A 1 265 ? -2.202 -1.158 23.936 1.00 86.38 265 LEU A O 1
ATOM 2171 N N . LYS A 1 266 ? -0.824 -2.003 22.396 1.00 82.81 266 LYS A N 1
ATOM 2172 C CA . LYS A 1 266 ? -0.964 -3.407 22.816 1.00 82.81 266 LYS A CA 1
ATOM 2173 C C . LYS A 1 266 ? -0.346 -3.694 24.194 1.00 82.81 266 LYS A C 1
ATOM 2175 O O . LYS A 1 266 ? -0.863 -4.563 24.907 1.00 82.81 266 LYS A O 1
ATOM 2180 N N . ASN A 1 267 ? 0.757 -3.019 24.530 1.00 79.00 267 ASN A N 1
ATOM 2181 C CA . ASN A 1 267 ? 1.552 -3.265 25.737 1.00 79.00 267 ASN A CA 1
ATOM 2182 C C . ASN A 1 267 ? 1.118 -2.413 26.939 1.00 79.00 267 ASN A C 1
ATOM 2184 O O . ASN A 1 267 ? 1.231 -2.886 28.068 1.00 79.00 267 ASN A O 1
ATOM 2188 N N . HIS A 1 268 ? 0.615 -1.198 26.717 1.00 67.62 268 HIS A N 1
ATOM 2189 C CA . HIS A 1 268 ? 0.054 -0.378 27.791 1.00 67.62 268 HIS A CA 1
ATOM 2190 C C . HIS A 1 268 ? -1.305 -0.933 28.246 1.00 67.62 268 HIS A C 1
ATOM 2192 O O . HIS A 1 268 ? -2.148 -1.291 27.425 1.00 67.62 268 HIS A O 1
ATOM 2198 N N . ARG A 1 269 ? -1.499 -1.032 29.570 1.00 49.38 269 ARG A N 1
ATOM 2199 C CA . ARG A 1 269 ? -2.770 -1.417 30.221 1.00 49.38 269 ARG A CA 1
ATOM 2200 C C . ARG A 1 269 ? -3.813 -0.293 30.194 1.00 49.38 269 ARG A C 1
ATOM 2202 O O . ARG A 1 269 ? -4.942 -0.493 30.632 1.00 49.38 269 ARG A O 1
ATOM 2209 N N . ASP A 1 270 ? -3.440 0.872 29.693 1.00 46.09 270 ASP A N 1
ATOM 2210 C CA . ASP A 1 270 ? -4.115 2.112 30.035 1.00 46.09 270 ASP A CA 1
ATOM 2211 C C . ASP A 1 270 ? -5.177 2.420 28.988 1.00 46.09 270 ASP A C 1
ATOM 2213 O O . ASP A 1 270 ? -4.851 2.937 27.931 1.00 46.09 270 ASP A O 1
ATOM 2217 N N . PHE A 1 271 ? -6.417 2.000 29.248 1.00 43.72 271 PHE A N 1
ATOM 2218 C CA . PHE A 1 271 ? -7.667 2.708 28.908 1.00 43.72 271 PHE A CA 1
ATOM 2219 C C . PHE A 1 271 ? -8.879 1.926 29.459 1.00 43.72 271 PHE A C 1
ATOM 2221 O O . PHE A 1 271 ? -9.884 1.752 28.775 1.00 43.72 271 PHE A O 1
ATOM 2228 N N . HIS A 1 272 ? -8.788 1.415 30.694 1.00 37.91 272 HIS A N 1
ATOM 2229 C CA . HIS A 1 272 ? -9.993 1.007 31.425 1.00 37.91 272 HIS A CA 1
ATOM 2230 C C . HIS A 1 272 ? -10.639 2.163 32.209 1.00 37.91 272 HIS A C 1
ATOM 2232 O O . HIS A 1 272 ? -11.812 2.039 32.524 1.00 37.91 272 HIS A O 1
ATOM 2238 N N . ASP A 1 273 ? -9.962 3.311 32.391 1.00 36.16 273 ASP A N 1
ATOM 2239 C CA . ASP A 1 273 ? -10.445 4.399 33.267 1.00 36.16 273 ASP A CA 1
ATOM 2240 C C . ASP A 1 273 ? -10.266 5.824 32.701 1.00 36.16 273 ASP A C 1
ATOM 2242 O O . ASP A 1 273 ? -9.970 6.765 33.431 1.00 36.16 273 ASP A O 1
ATOM 2246 N N . ALA A 1 274 ? -10.465 6.035 31.398 1.00 34.34 274 ALA A N 1
ATOM 2247 C CA . ALA A 1 274 ? -10.723 7.391 30.900 1.00 34.34 274 ALA A CA 1
ATOM 2248 C C . ALA A 1 274 ? -12.220 7.536 30.638 1.00 34.34 274 ALA A C 1
ATOM 2250 O O . ALA A 1 274 ? -12.700 7.264 29.539 1.00 34.34 274 ALA A O 1
ATOM 2251 N N . ALA A 1 275 ? -12.923 7.877 31.719 1.00 37.88 275 ALA A N 1
ATOM 2252 C CA . ALA A 1 275 ? -14.243 8.489 31.784 1.00 37.88 275 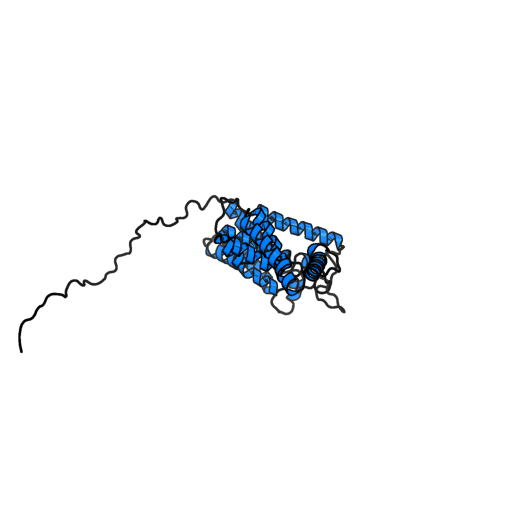ALA A CA 1
ATOM 2253 C C . ALA A 1 275 ? -14.990 8.590 30.440 1.00 37.88 275 ALA A C 1
ATOM 2255 O O . ALA A 1 275 ? -14.919 9.594 29.732 1.00 37.88 275 ALA A O 1
ATOM 2256 N N . LEU A 1 276 ? -15.807 7.578 30.141 1.00 34.12 276 LEU A N 1
ATOM 2257 C CA . LEU A 1 276 ? -17.121 7.920 29.612 1.00 34.12 276 LEU A CA 1
ATOM 2258 C C . LEU A 1 276 ? -17.797 8.749 30.713 1.00 34.12 276 LEU A C 1
ATOM 2260 O O . LEU A 1 276 ? -17.826 8.272 31.852 1.00 34.12 276 LEU A O 1
ATOM 2264 N N . PRO A 1 277 ? -18.301 9.962 30.430 1.00 35.03 277 PRO A N 1
ATOM 2265 C CA . PRO A 1 277 ? -19.179 10.636 31.369 1.00 35.03 277 PRO A CA 1
ATOM 2266 C C . PRO A 1 277 ? -20.299 9.653 31.696 1.00 35.03 277 PRO A C 1
ATOM 2268 O O . PRO A 1 277 ? -20.994 9.171 30.796 1.00 35.03 277 PRO A O 1
ATOM 2271 N N . GLN A 1 278 ? -20.418 9.290 32.971 1.00 38.06 278 GLN A N 1
ATOM 2272 C CA . GLN A 1 278 ? -21.599 8.584 33.440 1.00 38.06 278 GLN A CA 1
ATOM 2273 C C . GLN A 1 278 ? -22.808 9.458 33.067 1.00 38.06 278 GLN A C 1
ATOM 2275 O O . GLN A 1 278 ? -22.716 10.678 33.217 1.00 38.06 278 GLN A O 1
ATOM 2280 N N . PRO A 1 279 ? -23.937 8.899 32.596 1.00 39.97 279 PRO A N 1
ATOM 2281 C CA . PRO A 1 279 ? -25.073 9.697 32.119 1.00 39.97 279 PRO A CA 1
ATOM 2282 C C . PRO A 1 279 ? -25.718 10.610 33.177 1.00 39.97 279 PRO A C 1
ATOM 2284 O O . PRO A 1 279 ? -26.669 11.316 32.859 1.00 39.97 279 PRO A O 1
ATOM 2287 N N . ASN A 1 280 ? -25.230 10.590 34.422 1.00 41.62 280 ASN A N 1
ATOM 2288 C CA . ASN A 1 280 ? -25.901 11.134 35.594 1.00 41.62 280 ASN A CA 1
ATOM 2289 C C . ASN A 1 280 ? -25.032 12.079 36.442 1.00 41.62 280 ASN A C 1
ATOM 2291 O O . ASN A 1 280 ? -25.351 12.251 37.613 1.00 41.62 280 ASN A O 1
ATOM 2295 N N . ASP A 1 281 ? -23.969 12.690 35.906 1.00 33.03 281 ASP A N 1
ATOM 2296 C CA . ASP A 1 281 ? -23.256 13.753 36.636 1.00 33.03 281 ASP A CA 1
ATOM 2297 C C . ASP A 1 281 ? -23.779 15.142 36.211 1.00 33.03 281 ASP A C 1
ATOM 2299 O O . ASP A 1 281 ? -23.510 15.588 35.088 1.00 33.03 281 ASP A O 1
ATOM 2303 N N . PRO A 1 282 ? -24.570 15.837 37.053 1.00 41.19 282 PRO A N 1
ATOM 2304 C CA . PRO A 1 282 ? -25.101 17.154 36.745 1.00 41.19 282 PRO A CA 1
ATOM 2305 C C . PRO A 1 282 ? -24.009 18.201 36.990 1.00 41.19 282 PRO A C 1
ATOM 2307 O O . PRO A 1 282 ? -23.898 18.774 38.073 1.00 41.19 282 PRO A O 1
ATOM 2310 N N . LEU A 1 283 ? -23.195 18.470 35.970 1.00 34.31 283 LEU A N 1
ATOM 2311 C CA . LEU A 1 283 ? -22.308 19.632 35.955 1.00 34.31 283 LEU A CA 1
ATOM 2312 C C . LEU A 1 283 ? -23.146 20.918 35.911 1.00 34.31 283 LEU A C 1
ATOM 2314 O O . LEU A 1 283 ? -23.574 21.387 34.859 1.00 34.31 283 LEU A O 1
ATOM 2318 N N . SER A 1 284 ? -23.420 21.435 37.107 1.00 36.22 284 SER A N 1
ATOM 2319 C CA . SER A 1 284 ? -23.163 22.822 37.502 1.00 36.22 284 SER A CA 1
ATOM 2320 C C . SER A 1 284 ? -22.810 23.778 36.353 1.00 36.22 284 SER A C 1
ATOM 2322 O O . SER A 1 284 ? -21.651 23.981 35.995 1.00 36.22 284 SER A O 1
ATOM 2324 N N . PHE A 1 285 ? -23.832 24.459 35.840 1.00 35.00 285 PHE A N 1
ATOM 2325 C CA . PHE A 1 285 ? -23.647 25.762 35.211 1.00 35.00 285 PHE A CA 1
ATOM 2326 C C . PHE A 1 285 ? -23.391 26.812 36.307 1.00 35.00 285 PHE A C 1
ATOM 2328 O O . PHE A 1 285 ? -24.068 26.771 37.340 1.00 35.00 285 PHE A O 1
ATOM 2335 N N . PRO A 1 286 ? -22.467 27.774 36.123 1.00 37.06 286 PRO A N 1
ATOM 2336 C CA . PRO A 1 286 ? -22.435 28.943 36.991 1.00 37.06 286 PRO A CA 1
ATOM 2337 C C . PRO A 1 286 ? -23.729 29.744 36.761 1.00 37.06 286 PRO A C 1
ATOM 2339 O O . PRO A 1 286 ? -24.189 29.830 35.617 1.00 37.06 286 PRO A O 1
ATOM 2342 N N . PRO A 1 287 ? -24.354 30.320 37.803 1.00 35.22 287 PRO A N 1
ATOM 2343 C CA . PRO A 1 287 ? -25.598 31.049 37.623 1.00 35.22 287 PRO A CA 1
ATOM 2344 C C . PRO A 1 287 ? -25.345 32.292 36.766 1.00 35.22 287 PRO A C 1
ATOM 2346 O O . PRO A 1 287 ? -24.561 33.173 37.121 1.00 35.22 287 PRO A O 1
ATOM 2349 N N . SER A 1 288 ? -26.034 32.360 35.629 1.00 35.56 288 SER A N 1
ATOM 2350 C CA . SER A 1 288 ? -26.190 33.583 34.855 1.00 35.56 288 SER A CA 1
ATOM 2351 C C . SER A 1 288 ? -26.919 34.611 35.716 1.00 35.56 288 SER A C 1
ATOM 2353 O O . SER A 1 288 ? -28.065 34.382 36.111 1.00 35.56 288 SER A O 1
ATOM 2355 N N . GLN A 1 289 ? -26.285 35.748 35.997 1.00 43.53 289 GLN A N 1
ATOM 2356 C CA . GLN A 1 289 ? -27.016 36.918 36.468 1.00 43.53 289 GLN A CA 1
ATOM 2357 C C . GLN A 1 289 ? -27.977 37.351 35.357 1.00 43.53 289 GLN A C 1
ATOM 2359 O O . GLN A 1 289 ? -27.554 37.819 34.303 1.00 43.53 289 GLN A O 1
ATOM 2364 N N . GLY A 1 290 ? -29.269 37.124 35.578 1.00 33.41 290 GLY A N 1
ATOM 2365 C CA . GLY A 1 290 ? -30.321 37.390 34.610 1.00 33.41 290 GLY A CA 1
ATOM 2366 C C . GLY A 1 290 ? -31.611 37.783 35.313 1.00 33.41 290 GLY A C 1
ATOM 2367 O O . GLY A 1 290 ? -32.332 36.921 35.799 1.00 33.41 290 GLY A O 1
ATOM 2368 N N . GLY A 1 291 ? -31.834 39.097 35.362 1.00 33.75 291 GLY A N 1
ATOM 2369 C CA . GLY A 1 291 ? -33.121 39.792 35.284 1.00 33.75 291 GLY A CA 1
ATOM 2370 C C . GLY A 1 291 ? -34.344 39.131 35.912 1.00 33.75 291 GLY A C 1
ATOM 2371 O O . GLY A 1 291 ? -34.982 38.260 35.322 1.00 33.75 291 GLY A O 1
ATOM 2372 N N . ASP A 1 292 ? -34.736 39.680 37.057 1.00 36.25 292 ASP A N 1
ATOM 2373 C CA . ASP A 1 292 ? -36.073 39.566 37.618 1.00 36.25 292 ASP A CA 1
ATOM 2374 C C . ASP A 1 292 ? -37.142 39.915 36.566 1.00 36.25 292 ASP A C 1
ATOM 2376 O O . ASP A 1 292 ? -37.279 41.054 36.121 1.00 36.25 292 ASP A O 1
ATOM 2380 N N . THR A 1 293 ? -37.893 38.904 36.139 1.00 39.81 293 THR A N 1
ATOM 2381 C CA . THR A 1 293 ? -39.125 39.063 35.360 1.00 39.81 293 THR A CA 1
ATOM 2382 C C . THR A 1 293 ? -40.270 38.365 36.085 1.00 39.81 293 THR A C 1
ATOM 2384 O O . THR A 1 293 ? -40.965 37.506 35.548 1.00 39.81 293 THR A O 1
ATOM 2387 N N . ARG A 1 294 ? -40.506 38.755 37.342 1.00 33.34 294 ARG A N 1
ATOM 2388 C CA . ARG A 1 294 ? -41.800 38.560 38.010 1.00 33.34 294 ARG A CA 1
ATOM 2389 C C . ARG A 1 294 ? -42.360 39.896 38.481 1.00 33.34 294 ARG A C 1
ATOM 2391 O O . ARG A 1 294 ? -42.420 40.196 39.663 1.00 33.34 294 ARG A O 1
ATOM 2398 N N . GLY A 1 295 ? -42.842 40.678 37.519 1.00 39.56 295 GLY A N 1
ATOM 2399 C CA . GLY A 1 295 ? -43.463 41.966 37.809 1.00 39.56 295 GLY A CA 1
ATOM 2400 C C . GLY A 1 295 ? -44.246 42.570 36.653 1.00 39.56 295 GLY A C 1
ATOM 2401 O O . GLY A 1 295 ? -44.111 43.757 36.408 1.00 39.56 295 GLY A O 1
ATOM 2402 N N . CYS A 1 296 ? -45.047 41.801 35.905 1.00 34.41 296 CYS A N 1
ATOM 2403 C CA . CYS A 1 296 ? -46.061 42.426 35.046 1.00 34.41 296 CYS A CA 1
ATOM 2404 C C . CYS A 1 296 ? -47.168 41.451 34.632 1.00 34.41 296 CYS A C 1
ATOM 2406 O O . CYS A 1 296 ? -47.147 40.872 33.550 1.00 34.41 296 CYS A O 1
ATOM 2408 N N . LYS A 1 297 ? -48.137 41.242 35.525 1.00 35.97 297 LYS A N 1
ATOM 2409 C CA . LYS A 1 297 ? -49.503 40.820 35.176 1.00 35.97 297 LYS A CA 1
ATOM 2410 C C . LYS A 1 297 ? -50.396 41.026 36.394 1.00 35.97 297 LYS A C 1
ATOM 2412 O O . LYS A 1 297 ? -50.671 40.087 37.130 1.00 35.97 297 LYS A O 1
ATOM 2417 N N . LYS A 1 298 ? -50.772 42.285 36.627 1.00 34.59 298 LYS A N 1
ATOM 2418 C CA . LYS A 1 298 ? -51.947 42.721 37.400 1.00 34.59 298 LYS A CA 1
ATOM 2419 C C . LYS A 1 298 ? -51.984 44.251 37.405 1.00 34.59 298 LYS A C 1
ATOM 2421 O O . LYS A 1 298 ? -51.436 44.847 38.315 1.00 34.59 298 LYS A O 1
ATOM 2426 N N . THR A 1 299 ? -52.655 44.842 36.418 1.00 31.62 299 THR A N 1
ATOM 2427 C CA . THR A 1 299 ? -53.498 46.025 36.651 1.00 31.62 299 THR A CA 1
ATOM 2428 C C . THR A 1 299 ? -54.647 45.970 35.654 1.00 31.62 299 THR A C 1
ATOM 2430 O O . THR A 1 299 ? -54.487 46.217 34.462 1.00 31.62 299 THR A O 1
ATOM 2433 N N . PHE A 1 300 ? -55.796 45.541 36.166 1.00 31.86 300 PHE A N 1
ATOM 2434 C CA . PHE A 1 300 ? -57.098 45.772 35.567 1.00 31.86 300 PHE A CA 1
ATOM 2435 C C . PHE A 1 300 ? -57.377 47.279 35.558 1.00 31.86 300 PHE A C 1
ATOM 2437 O O . PHE A 1 300 ? -57.060 47.965 36.525 1.00 31.86 300 PHE A O 1
ATOM 2444 N N . GLN A 1 301 ? -57.973 47.739 34.459 1.00 34.00 301 GLN A N 1
ATOM 2445 C CA . GLN A 1 301 ? -59.029 48.753 34.388 1.00 34.00 301 GLN A CA 1
ATOM 2446 C C . GLN A 1 301 ? -59.255 49.601 35.651 1.00 34.00 301 GLN A C 1
ATOM 2448 O O . GLN A 1 301 ? -59.776 49.098 36.644 1.00 34.00 301 GLN A O 1
ATOM 2453 N N . ASN A 1 302 ? -58.975 50.905 35.552 1.00 33.22 302 ASN A N 1
ATOM 2454 C CA . ASN A 1 302 ? -59.924 51.963 35.910 1.00 33.22 302 ASN A CA 1
ATOM 2455 C C . ASN A 1 302 ? -59.384 53.360 35.543 1.00 33.22 302 ASN A C 1
ATOM 2457 O O . ASN A 1 302 ? -58.204 53.629 35.742 1.00 33.22 302 ASN A O 1
ATOM 2461 N N . LEU A 1 303 ? -60.316 54.220 35.099 1.00 33.62 303 LEU A N 1
ATOM 2462 C CA . LEU A 1 303 ? -60.291 55.697 35.008 1.00 33.62 303 LEU A CA 1
ATOM 2463 C C . LEU A 1 303 ? -59.956 56.350 33.647 1.00 33.62 303 LEU A C 1
ATOM 2465 O O . LEU A 1 303 ? -58.828 56.725 33.356 1.00 33.62 303 LEU A O 1
ATOM 2469 N N . SER A 1 304 ? -61.021 56.498 32.848 1.00 37.25 304 SER A N 1
ATOM 2470 C CA . SER A 1 304 ? -61.543 57.756 32.270 1.00 37.25 304 SER A CA 1
ATOM 2471 C C . SER A 1 304 ? -60.588 58.927 31.989 1.00 37.25 304 SER A C 1
ATOM 2473 O O . SER A 1 304 ? -60.151 59.602 32.922 1.00 37.25 304 SER A O 1
ATOM 2475 N N . SER A 1 305 ? -60.449 59.293 30.711 1.00 41.00 305 SER A N 1
ATOM 2476 C CA . SER A 1 305 ? -60.849 60.590 30.116 1.00 41.00 305 SER A CA 1
ATOM 2477 C C . SER A 1 305 ? -60.903 60.434 28.599 1.00 41.00 305 SER A C 1
ATOM 2479 O O . SER A 1 305 ? -59.965 59.799 28.069 1.00 41.00 305 SER A O 1
#